Protein AF-A0A7J0AI92-F1 (afdb_monomer_lite)

Radius of gyration: 34.87 Å; chains: 1; bounding box: 83×37×98 Å

Foldseek 3Di:
DDVVVLVVLLQVLLCVQLVVLVWDDDDQWTWDDDLQKIWIWGNDDFKTWIFIAGPVLLCVQCVLVVNNVCVVDPPCCCVVPPSHDFGFTQDMDTDDRDDDSVVSNVRSNVVSVVSSVSVVVVCVVVVHNLQDAGDPVRTPDCPVCSRNLSSCVSVVNLVVSLVVLVVCVVVVHDAPADDPDDDGSSNSSVCVSCVVVVVVVVVVVVVVVLLVVLLLVLLLQLLQDDPDLPDLHGDPVSVCLQLVLVLLLVLLCCCQVVVDNPVNVVVVVVSVVSVCVSPPPVSSSVSSNVSSPDDPVVSNVSNVVSVVVSVVSVVNSVCSVPPRD

Secondary structure (DSSP, 8-state):
--HHHHHHHHHHHHHHHHGGGT-EEETTEEEEEETTEEEEEEEETTEEEEEEEEHHHHHHHHHHTT-GGGGSS-TTHHHH-TTSPPPEEEEEEE----S-HHHHHHHHHHHHHHHHHHHHHHHHH---GGG----GGGBSS-TT-HHHHHHHHHTT-HHHHHHHHHHHHHTT---S-EETTTEEHHHHHHHHHTHHHHHHHHHHHHHHHHHHHHHHHHHHHHHHS-S-TT--S--HHHHHHHHHHHHHHHHHIIIIIS--HHHHHHHHHHHHHHHHHHHGGGTTHHHHHHHHTS-HHHHHHHHHHHHHHHHHHHHHHHHHHHH--

Structure (mmCIF, N/CA/C/O backbone):
data_AF-A0A7J0AI92-F1
#
_entry.id   AF-A0A7J0AI92-F1
#
loop_
_atom_site.group_PDB
_atom_site.id
_atom_site.type_symbol
_atom_site.label_atom_id
_atom_site.label_alt_id
_atom_site.label_comp_id
_atom_site.label_asym_id
_atom_site.label_entity_id
_atom_site.label_seq_id
_atom_site.pdbx_PDB_ins_code
_atom_site.Cartn_x
_atom_site.Cartn_y
_atom_site.Cartn_z
_atom_site.occupancy
_atom_site.B_iso_or_equiv
_atom_site.auth_seq_id
_atom_site.auth_comp_id
_atom_site.auth_asym_id
_atom_site.auth_atom_id
_atom_site.pdbx_PDB_model_num
ATOM 1 N N . MET A 1 1 ? -12.075 7.462 45.147 1.00 71.50 1 MET A N 1
ATOM 2 C CA . MET A 1 1 ? -11.447 6.688 44.059 1.00 71.50 1 MET A CA 1
ATOM 3 C C . MET A 1 1 ? -10.666 7.649 43.187 1.00 71.50 1 MET A C 1
ATOM 5 O O . MET A 1 1 ? -11.238 8.631 42.728 1.00 71.50 1 MET A O 1
ATOM 9 N N . THR A 1 2 ? -9.373 7.409 43.015 1.00 84.44 2 THR A N 1
ATOM 10 C CA . THR A 1 2 ? -8.517 8.193 42.114 1.00 84.44 2 THR A CA 1
ATOM 11 C C . THR A 1 2 ? -8.829 7.860 40.652 1.00 84.44 2 THR A C 1
ATOM 13 O O . THR A 1 2 ? -9.346 6.783 40.350 1.00 84.44 2 THR A O 1
ATOM 16 N N . ASP A 1 3 ? -8.483 8.741 39.711 1.00 82.94 3 ASP A N 1
ATOM 17 C CA . ASP A 1 3 ? -8.709 8.469 38.282 1.00 82.94 3 ASP A CA 1
ATOM 18 C C . ASP A 1 3 ? -7.940 7.235 37.787 1.00 82.94 3 ASP A C 1
ATOM 20 O O . ASP A 1 3 ? -8.424 6.489 36.938 1.00 82.94 3 ASP A O 1
ATOM 24 N N . LYS A 1 4 ? -6.776 6.946 38.381 1.00 85.50 4 LYS A N 1
ATOM 25 C CA . LYS A 1 4 ? -5.995 5.737 38.086 1.00 85.50 4 LYS A CA 1
ATOM 26 C C . LYS A 1 4 ? -6.723 4.461 38.517 1.00 85.50 4 LYS A C 1
ATOM 28 O O . LYS A 1 4 ? -6.732 3.479 37.774 1.00 85.50 4 LYS A O 1
ATOM 33 N N . GLU A 1 5 ? -7.333 4.470 39.699 1.00 86.19 5 GLU A N 1
ATOM 34 C CA . GLU A 1 5 ? -8.149 3.353 40.191 1.00 86.19 5 GLU A CA 1
ATOM 35 C C . GLU A 1 5 ? -9.398 3.156 39.329 1.00 86.19 5 GLU A C 1
ATOM 37 O O . GLU A 1 5 ? -9.734 2.021 38.991 1.00 86.19 5 GLU A O 1
ATOM 42 N N . TYR A 1 6 ? -10.034 4.252 38.906 1.00 85.50 6 TYR A N 1
ATOM 43 C CA . TYR A 1 6 ? -11.196 4.198 38.025 1.00 85.50 6 TYR A CA 1
ATOM 44 C C . TYR A 1 6 ? -10.851 3.629 36.641 1.00 85.50 6 TYR A C 1
ATOM 46 O O . TYR A 1 6 ? -11.516 2.712 36.161 1.00 85.50 6 TYR A O 1
ATOM 54 N N . ASN A 1 7 ? -9.752 4.081 36.033 1.00 86.75 7 ASN A N 1
ATOM 55 C CA . ASN A 1 7 ? -9.290 3.566 34.742 1.00 86.75 7 ASN A CA 1
ATOM 56 C C . ASN A 1 7 ? -8.928 2.077 34.808 1.00 86.75 7 ASN A C 1
ATOM 58 O O . ASN A 1 7 ? -9.217 1.324 33.876 1.00 86.75 7 ASN A O 1
ATOM 62 N N . LYS A 1 8 ? -8.339 1.626 35.924 1.00 89.06 8 LYS A N 1
ATOM 63 C CA . LYS A 1 8 ? -8.082 0.201 36.162 1.00 89.06 8 LYS A CA 1
ATOM 64 C C . LYS A 1 8 ? -9.391 -0.590 36.249 1.00 89.06 8 LYS A C 1
ATOM 66 O O . LYS A 1 8 ? -9.503 -1.636 35.618 1.00 89.06 8 LYS A O 1
ATOM 71 N N . MET A 1 9 ? -10.388 -0.067 36.965 1.00 89.25 9 MET A N 1
ATOM 72 C CA . MET A 1 9 ? -11.708 -0.691 37.066 1.00 89.25 9 MET A CA 1
ATOM 73 C C . MET A 1 9 ? -12.378 -0.836 35.694 1.00 89.25 9 MET A C 1
ATOM 75 O O . MET A 1 9 ? -12.841 -1.927 35.366 1.00 89.25 9 MET A O 1
ATOM 79 N N . ILE A 1 10 ? -12.363 0.217 34.869 1.00 90.19 10 ILE A N 1
ATOM 80 C CA . ILE A 1 10 ? -12.860 0.170 33.485 1.00 90.19 10 ILE A CA 1
ATOM 81 C C . ILE A 1 10 ? -12.125 -0.904 32.683 1.00 90.19 10 ILE A C 1
ATOM 83 O O . ILE A 1 10 ? -12.763 -1.717 32.017 1.00 90.19 10 ILE A O 1
ATOM 87 N N . ALA A 1 11 ? -10.793 -0.935 32.743 1.00 91.12 11 ALA A N 1
ATOM 88 C CA . ALA A 1 11 ? -9.999 -1.900 31.988 1.00 91.12 11 ALA A CA 1
ATOM 89 C C . ALA A 1 11 ? -10.293 -3.356 32.392 1.00 91.12 11 ALA A C 1
ATOM 91 O O . ALA A 1 11 ? -10.314 -4.231 31.523 1.00 91.12 11 ALA A O 1
ATOM 92 N N . ASP A 1 12 ? -10.537 -3.615 33.678 1.00 92.06 12 ASP A N 1
ATOM 93 C CA . ASP A 1 12 ? -10.871 -4.946 34.190 1.00 92.06 12 ASP A CA 1
ATOM 94 C C . ASP A 1 12 ? -12.291 -5.374 33.790 1.00 92.06 12 ASP A C 1
ATOM 96 O O . ASP A 1 12 ? -12.482 -6.507 33.342 1.00 92.06 12 ASP A O 1
ATOM 100 N N . VAL A 1 13 ? -13.273 -4.467 33.882 1.00 93.25 13 VAL A N 1
ATOM 101 C CA . VAL A 1 13 ? -14.659 -4.733 33.457 1.00 93.25 13 VAL A CA 1
ATOM 102 C C . VAL A 1 13 ? -14.738 -4.945 31.945 1.00 93.25 13 VAL A C 1
ATOM 104 O O . VAL A 1 13 ? -15.335 -5.917 31.484 1.00 93.25 13 VAL A O 1
ATOM 107 N N . ARG A 1 14 ? -14.066 -4.103 31.151 1.00 94.44 14 ARG A N 1
ATOM 108 C CA . ARG A 1 14 ? -13.945 -4.311 29.701 1.00 94.44 14 ARG A CA 1
ATOM 109 C C . ARG A 1 14 ? -13.381 -5.689 29.396 1.00 94.44 14 ARG A C 1
ATOM 111 O O . ARG A 1 14 ? -13.907 -6.380 28.528 1.00 94.44 14 ARG A O 1
ATOM 118 N N . ARG A 1 15 ? -12.351 -6.131 30.121 1.00 93.19 15 ARG A N 1
ATOM 119 C CA . ARG A 1 15 ? -11.705 -7.425 29.876 1.00 93.19 15 ARG A CA 1
ATOM 120 C C . ARG A 1 15 ? -12.631 -8.599 30.179 1.00 93.19 15 ARG A C 1
ATOM 122 O O . ARG A 1 15 ? -12.593 -9.581 29.440 1.00 93.19 15 ARG A O 1
ATOM 129 N N . SER A 1 16 ? -13.430 -8.529 31.244 1.00 92.38 16 SER A N 1
ATOM 130 C CA . SER A 1 16 ? -14.364 -9.606 31.592 1.00 92.38 16 SER A CA 1
ATOM 131 C C . SER A 1 16 ? -15.546 -9.674 30.625 1.00 92.38 16 SER A C 1
ATOM 133 O O . SER A 1 16 ? -15.889 -10.763 30.170 1.00 92.38 16 SER A O 1
ATOM 135 N N . VAL A 1 17 ? -16.130 -8.526 30.274 1.00 95.25 17 VAL A N 1
ATOM 136 C CA . VAL A 1 17 ? -17.312 -8.441 29.405 1.00 95.25 17 VAL A CA 1
ATOM 137 C C . VAL A 1 17 ? -16.965 -8.747 27.947 1.00 95.25 17 VAL A C 1
ATOM 139 O O . VAL A 1 17 ? -17.592 -9.605 27.331 1.00 95.25 17 VAL A O 1
ATOM 142 N N . SER A 1 18 ? -15.921 -8.114 27.404 1.00 94.38 18 SER A N 1
ATOM 143 C CA . SER A 1 18 ? -15.551 -8.201 25.978 1.00 94.38 18 SER A CA 1
ATOM 144 C C . SER A 1 18 ? -15.356 -9.629 25.463 1.00 94.38 18 SER A C 1
ATOM 146 O O . SER A 1 18 ? -15.693 -9.926 24.314 1.00 94.38 18 SER A O 1
ATOM 148 N N . ARG A 1 19 ? -14.870 -10.537 26.321 1.00 93.25 19 ARG A N 1
ATOM 149 C CA . ARG A 1 19 ? -14.649 -11.952 25.989 1.00 93.25 19 ARG A CA 1
ATOM 150 C C . ARG A 1 19 ? -15.932 -12.669 25.572 1.00 93.25 19 ARG A C 1
ATOM 152 O O . ARG A 1 19 ? -15.870 -13.496 24.668 1.00 93.25 19 ARG A O 1
ATOM 159 N N . LYS A 1 20 ? -17.081 -12.326 26.167 1.00 94.81 20 LYS A N 1
ATOM 160 C CA . LYS A 1 20 ? -18.394 -12.898 25.807 1.00 94.81 20 LYS A CA 1
ATOM 161 C C . LYS A 1 20 ? -18.785 -12.585 24.358 1.00 94.81 20 LYS A C 1
ATOM 163 O O . LYS A 1 20 ? -19.491 -13.360 23.726 1.00 94.81 20 LYS A O 1
ATOM 168 N N . TYR A 1 21 ? -18.289 -11.466 23.833 1.00 95.69 21 TYR A N 1
ATOM 169 C CA . TYR A 1 21 ? -18.583 -10.955 22.493 1.00 95.69 21 TYR A CA 1
ATOM 170 C C . TYR A 1 21 ? -17.456 -11.238 21.485 1.00 95.69 21 TYR A C 1
ATOM 172 O O . TYR A 1 21 ? -17.492 -10.738 20.360 1.00 95.69 21 TYR A O 1
ATOM 180 N N . GLY A 1 22 ? -16.441 -12.018 21.878 1.00 94.56 22 GLY A N 1
ATOM 181 C CA . GLY A 1 22 ? -15.311 -12.389 21.019 1.00 94.56 22 GLY A CA 1
ATOM 182 C C . GLY A 1 22 ? -14.260 -11.291 20.819 1.00 94.56 22 GLY A C 1
ATOM 183 O O . GLY A 1 22 ? -13.370 -11.443 19.983 1.00 94.56 22 GLY A O 1
ATOM 184 N N . PHE A 1 23 ? -14.324 -10.194 21.576 1.00 96.81 23 PHE A N 1
ATOM 185 C CA . PHE A 1 23 ? -13.340 -9.117 21.492 1.00 96.81 23 PHE A CA 1
ATOM 186 C C . PHE A 1 23 ? -12.090 -9.426 22.323 1.00 96.81 23 PHE A C 1
ATOM 188 O O . PHE A 1 23 ? -12.157 -9.914 23.453 1.00 96.81 23 PHE A O 1
ATOM 195 N N . ARG A 1 24 ? -10.927 -9.072 21.776 1.00 95.88 24 ARG A N 1
ATOM 196 C CA . ARG A 1 24 ? -9.643 -9.024 22.484 1.00 95.88 24 ARG A CA 1
ATOM 197 C C . ARG A 1 24 ? -9.397 -7.601 22.973 1.00 95.88 24 ARG A C 1
ATOM 199 O O . ARG A 1 24 ? -9.859 -6.649 22.357 1.00 95.88 24 ARG A O 1
ATOM 206 N N . GLN A 1 25 ? -8.671 -7.443 24.075 1.00 95.38 25 GLN A N 1
ATOM 207 C CA . GLN A 1 25 ? -8.349 -6.129 24.639 1.00 95.38 25 GLN A CA 1
ATOM 208 C C . GLN A 1 25 ? -6.861 -5.831 24.497 1.00 95.38 25 GLN A C 1
ATOM 210 O O . GLN A 1 25 ? -6.035 -6.686 24.810 1.00 95.38 25 GLN A O 1
ATOM 215 N N . SER A 1 26 ? -6.530 -4.602 24.108 1.00 93.44 26 SER A N 1
ATOM 216 C CA . SER A 1 26 ? -5.171 -4.066 24.177 1.00 93.44 26 SER A CA 1
ATOM 217 C C . SER A 1 26 ? -5.234 -2.578 24.498 1.00 93.44 26 SER A C 1
ATOM 219 O O . SER A 1 26 ? -5.940 -1.836 23.824 1.00 93.44 26 SER A O 1
ATOM 221 N N . SER A 1 27 ? -4.513 -2.131 25.530 1.00 90.44 27 SER A N 1
ATOM 222 C CA . SER A 1 27 ? -4.503 -0.722 25.951 1.00 90.44 27 SER A CA 1
ATOM 223 C C . SER A 1 27 ? -5.929 -0.133 26.073 1.00 90.44 27 SER A C 1
ATOM 225 O O . SER A 1 27 ? -6.792 -0.713 26.738 1.00 90.44 27 SER A O 1
ATOM 227 N N . TYR A 1 28 ? -6.196 0.996 25.415 1.00 91.19 28 TYR A N 1
ATOM 228 C CA . TYR A 1 28 ? -7.488 1.675 25.368 1.00 91.19 28 TYR A CA 1
ATOM 229 C C . TYR A 1 28 ? -8.460 1.110 24.315 1.00 91.19 28 TYR A C 1
ATOM 231 O O . TYR A 1 28 ? -9.577 1.608 24.219 1.00 91.19 28 TYR A O 1
ATOM 239 N N . VAL A 1 29 ? -8.127 0.022 23.606 1.00 95.25 29 VAL A N 1
ATOM 240 C CA . VAL A 1 29 ? -8.992 -0.564 22.563 1.00 95.25 29 VAL A CA 1
ATOM 241 C C . VAL A 1 29 ? -9.477 -1.983 22.868 1.00 95.25 29 VAL A C 1
ATOM 243 O O . VAL A 1 29 ? -8.819 -2.766 23.561 1.00 95.25 29 VAL A O 1
ATOM 246 N N . ASN A 1 30 ? -10.640 -2.335 22.324 1.00 97.56 30 ASN A N 1
ATOM 247 C CA . ASN A 1 30 ? -11.099 -3.715 22.189 1.00 97.56 30 ASN A CA 1
ATOM 248 C C . ASN A 1 30 ? -11.334 -4.013 20.711 1.00 97.56 30 ASN A C 1
ATOM 250 O O . ASN A 1 30 ? -12.062 -3.282 20.056 1.00 97.56 30 ASN A O 1
ATOM 254 N N . PHE A 1 31 ? -10.763 -5.087 20.181 1.00 97.44 31 PHE A N 1
ATOM 255 C CA . PHE A 1 31 ? -10.819 -5.381 18.751 1.00 97.44 31 PHE A CA 1
ATOM 256 C C . PHE A 1 31 ? -11.190 -6.835 18.474 1.00 97.44 31 PHE A C 1
ATOM 258 O O . PHE A 1 31 ? -10.946 -7.724 19.296 1.00 97.44 31 PHE A O 1
ATOM 265 N N . LYS A 1 32 ? -11.760 -7.081 17.298 1.00 97.06 32 LYS A N 1
ATOM 266 C CA . LYS A 1 32 ? -11.967 -8.423 16.748 1.00 97.06 32 LYS A CA 1
ATOM 267 C C . LYS A 1 32 ? -11.845 -8.404 15.230 1.00 97.06 32 LYS A C 1
ATOM 269 O O . LYS A 1 32 ? -11.981 -7.357 14.603 1.00 97.06 32 LYS A O 1
ATOM 274 N N . VAL A 1 33 ? -11.594 -9.576 14.659 1.00 96.69 33 VAL A N 1
ATOM 275 C CA . VAL A 1 33 ? -11.562 -9.780 13.210 1.00 96.69 33 VAL A CA 1
ATOM 276 C C . VAL A 1 33 ? -12.715 -10.697 12.839 1.00 96.69 33 VAL A C 1
ATOM 278 O O . VAL A 1 33 ? -12.874 -11.749 13.454 1.00 96.69 33 VAL A O 1
ATOM 281 N N . GLU A 1 34 ? -13.514 -10.292 11.858 1.00 96.06 34 GLU A N 1
ATOM 282 C CA . GLU A 1 34 ? -14.673 -11.052 11.390 1.00 96.06 34 GLU A CA 1
ATOM 283 C C . GLU A 1 34 ? -14.903 -10.764 9.903 1.00 96.06 34 GLU A C 1
ATOM 285 O O . GLU A 1 34 ? -14.854 -9.611 9.479 1.00 96.06 34 GLU A O 1
ATOM 290 N N . SER A 1 35 ? -15.080 -11.816 9.098 1.00 91.62 35 SER A N 1
ATOM 291 C CA . SER A 1 35 ? -15.297 -11.731 7.641 1.00 91.62 35 SER A CA 1
ATOM 292 C C . SER A 1 35 ? -14.289 -10.849 6.884 1.00 91.62 35 SER A C 1
ATOM 294 O O . SER A 1 35 ? -14.650 -10.111 5.975 1.00 91.62 35 SER A O 1
ATOM 296 N N . GLY A 1 36 ? -13.010 -10.892 7.273 1.00 90.94 36 GLY A N 1
ATOM 297 C CA . GLY A 1 36 ? -11.945 -10.106 6.630 1.00 90.94 36 GLY A CA 1
ATOM 298 C C . GLY A 1 36 ? -11.874 -8.634 7.057 1.00 90.94 36 GLY A C 1
ATOM 299 O O . GLY A 1 36 ? -10.981 -7.915 6.606 1.00 90.94 36 GLY A O 1
ATOM 300 N N . TYR A 1 37 ? -12.746 -8.191 7.963 1.00 97.56 37 TYR A N 1
ATOM 301 C CA . TYR A 1 37 ? -12.712 -6.854 8.549 1.00 97.56 37 TYR A CA 1
ATOM 302 C C . TYR A 1 37 ? -12.064 -6.851 9.928 1.00 97.56 37 TYR A C 1
ATOM 304 O O . TYR A 1 37 ? -12.227 -7.779 10.721 1.00 97.56 37 TYR A O 1
ATOM 312 N N . PHE A 1 38 ? -11.375 -5.758 10.230 1.00 97.81 38 PHE A N 1
ATOM 313 C CA . PHE A 1 38 ? -10.914 -5.402 11.559 1.00 97.81 38 PHE A CA 1
ATOM 314 C C . PHE A 1 38 ? -11.916 -4.434 12.193 1.00 97.81 38 PHE A C 1
ATOM 316 O O . PHE A 1 38 ? -12.080 -3.307 11.722 1.00 97.81 38 PHE A O 1
ATOM 323 N N . PHE A 1 39 ? -12.575 -4.876 13.263 1.00 98.06 39 PHE A N 1
ATOM 324 C CA . PHE A 1 39 ? -13.475 -4.056 14.070 1.00 98.06 39 PHE A CA 1
ATOM 325 C C . PHE A 1 39 ? -12.771 -3.623 15.348 1.00 98.06 39 PHE A C 1
ATOM 327 O O . PHE A 1 39 ? -12.185 -4.458 16.044 1.00 98.06 39 PHE A O 1
ATOM 334 N N . CYS A 1 40 ? -12.862 -2.341 15.687 1.00 97.38 40 CYS A N 1
ATOM 335 C CA . CYS A 1 40 ? -12.169 -1.775 16.837 1.00 97.38 40 CYS A CA 1
ATOM 336 C C . CYS A 1 40 ? -13.073 -0.819 17.619 1.00 97.38 40 CYS A C 1
ATOM 338 O O . CYS A 1 40 ? -13.621 0.123 17.059 1.00 97.38 40 CYS A O 1
ATOM 340 N N . LEU A 1 41 ? -13.216 -1.066 18.918 1.00 96.69 41 LEU A N 1
ATOM 341 C CA . LEU A 1 41 ? -13.824 -0.166 19.889 1.00 96.69 41 LEU A CA 1
ATOM 342 C C . LEU A 1 41 ? -12.727 0.646 20.572 1.00 96.69 41 LEU A C 1
ATOM 344 O O . LEU A 1 41 ? -11.923 0.094 21.330 1.00 96.69 41 LEU A O 1
ATOM 348 N N . TYR A 1 42 ? -12.725 1.949 20.329 1.00 94.81 42 TYR A N 1
ATOM 349 C CA . TYR A 1 42 ? -11.845 2.916 20.971 1.00 94.81 42 TYR A CA 1
ATOM 350 C C . TYR A 1 42 ? -12.528 3.473 22.207 1.00 94.81 42 TYR A C 1
ATOM 352 O O . TYR A 1 42 ? -13.508 4.193 22.078 1.00 94.81 42 TYR A O 1
ATOM 360 N N . PHE A 1 43 ? -12.018 3.154 23.396 1.00 92.69 43 PHE A N 1
ATOM 361 C CA . PHE A 1 43 ? -12.503 3.749 24.640 1.00 92.69 43 PHE A CA 1
ATOM 362 C C . PHE A 1 43 ? -11.695 5.011 24.932 1.00 92.69 43 PHE A C 1
ATOM 364 O O . PHE A 1 43 ? -10.606 4.941 25.508 1.00 92.69 43 PHE A O 1
ATOM 371 N N . LEU A 1 44 ? -12.227 6.149 24.499 1.00 85.94 44 LEU A N 1
ATOM 372 C CA . LEU A 1 44 ? -11.677 7.476 24.740 1.00 85.94 44 LEU A CA 1
ATOM 373 C C . LEU A 1 44 ? -12.361 8.100 25.965 1.00 85.94 44 LEU A C 1
ATOM 375 O O . LEU A 1 44 ? -13.321 7.562 26.519 1.00 85.94 44 LEU A O 1
ATOM 379 N N . THR A 1 45 ? -11.847 9.232 26.438 1.00 80.06 45 THR A N 1
ATOM 380 C CA . THR A 1 45 ? -12.424 9.920 27.599 1.00 80.06 45 THR A CA 1
ATOM 381 C C . THR A 1 45 ? -13.837 10.408 27.274 1.00 80.06 45 THR A C 1
ATOM 383 O O . THR A 1 45 ? -13.998 11.383 26.548 1.00 80.06 45 THR A O 1
ATOM 386 N N . GLY A 1 46 ? -14.850 9.736 27.826 1.00 79.69 46 GLY A N 1
ATOM 387 C CA . GLY A 1 46 ? -16.266 10.102 27.688 1.00 79.69 46 GLY A CA 1
ATOM 388 C C . GLY A 1 46 ? -16.969 9.572 26.434 1.00 79.69 46 GLY A C 1
ATOM 389 O O . GLY A 1 46 ? -18.189 9.672 26.356 1.00 79.69 46 GLY A O 1
ATOM 390 N N . ASP A 1 47 ? -16.243 8.958 25.497 1.00 89.44 47 ASP A N 1
ATOM 391 C CA . ASP A 1 47 ? -16.792 8.483 24.222 1.00 89.44 47 ASP A CA 1
ATOM 392 C C . ASP A 1 47 ? -16.162 7.147 23.813 1.00 89.44 47 ASP A C 1
ATOM 394 O O . ASP A 1 47 ? -14.957 6.923 23.973 1.00 89.44 47 ASP A O 1
ATOM 398 N N . VAL A 1 48 ? -16.986 6.250 23.281 1.00 93.44 48 VAL A N 1
ATOM 399 C CA . VAL A 1 48 ? -16.580 4.948 22.764 1.00 93.44 48 VAL A CA 1
ATOM 400 C C . VAL A 1 48 ? -16.986 4.835 21.307 1.00 93.44 48 VAL A C 1
ATOM 402 O O . VAL A 1 48 ? -18.170 4.824 20.986 1.00 93.44 48 VAL A O 1
ATOM 405 N N . ARG A 1 49 ? -16.009 4.675 20.416 1.00 95.69 49 ARG A N 1
ATOM 406 C CA . ARG A 1 49 ? -16.259 4.594 18.969 1.00 95.69 49 ARG A CA 1
ATOM 407 C C . ARG A 1 49 ? -15.985 3.208 18.443 1.00 95.69 49 ARG A C 1
ATOM 409 O O . ARG A 1 49 ? -14.896 2.679 18.645 1.00 95.69 49 ARG A O 1
ATOM 416 N N . LEU A 1 50 ? -16.956 2.644 17.736 1.00 97.31 50 LEU A N 1
ATOM 417 C CA . LEU A 1 50 ? -16.763 1.443 16.936 1.00 97.31 50 LEU A CA 1
ATOM 418 C C . LEU A 1 50 ? -16.359 1.851 15.525 1.00 97.31 50 LEU A C 1
ATOM 420 O O . LEU A 1 50 ? -17.136 2.508 14.830 1.00 97.31 50 LEU A O 1
ATOM 424 N N . THR A 1 51 ? -15.195 1.397 15.082 1.00 97.56 51 THR A N 1
ATOM 425 C CA . THR A 1 51 ? -14.735 1.577 13.708 1.00 97.56 51 THR A CA 1
ATOM 426 C C . THR A 1 51 ? -14.521 0.246 13.002 1.00 97.56 51 THR A C 1
ATOM 428 O O . THR A 1 51 ? -14.362 -0.806 13.634 1.00 97.56 51 THR A O 1
ATOM 431 N N . VAL A 1 52 ? -14.526 0.303 11.672 1.00 97.88 52 VAL A N 1
ATOM 432 C CA . VAL A 1 52 ? -14.263 -0.827 10.786 1.00 97.88 52 VAL A CA 1
ATOM 433 C C . VAL A 1 52 ? -13.301 -0.436 9.672 1.00 97.88 52 VAL A C 1
ATOM 435 O O . VAL A 1 52 ? -13.359 0.668 9.129 1.00 97.88 52 VAL A O 1
ATOM 438 N N . LYS A 1 53 ? -12.428 -1.369 9.303 1.00 97.38 53 LYS A N 1
ATOM 439 C CA . LYS A 1 53 ? -11.647 -1.318 8.064 1.00 97.38 53 LYS A CA 1
ATOM 440 C C . LYS A 1 53 ? -11.325 -2.733 7.578 1.00 97.38 53 LYS A C 1
ATOM 442 O O . LYS A 1 53 ? -11.208 -3.636 8.409 1.00 97.38 53 LYS A O 1
ATOM 447 N N . PRO A 1 54 ? -11.174 -2.967 6.266 1.00 97.25 54 PRO A N 1
ATOM 448 C CA . PRO A 1 54 ? -10.691 -4.247 5.760 1.00 97.25 54 PRO A CA 1
ATOM 449 C C . PRO A 1 54 ? -9.272 -4.547 6.248 1.00 97.25 54 PRO A C 1
ATOM 451 O O . PRO A 1 54 ? -8.430 -3.652 6.321 1.00 97.25 54 PRO A O 1
ATOM 454 N N . MET A 1 55 ? -8.976 -5.817 6.524 1.00 95.06 55 MET A N 1
ATOM 455 C CA . MET A 1 55 ? -7.638 -6.245 6.950 1.00 95.06 55 MET A CA 1
ATOM 456 C C . MET A 1 55 ? -6.559 -5.912 5.911 1.00 95.06 55 MET A C 1
ATOM 458 O O . MET A 1 55 ? -5.469 -5.477 6.279 1.00 95.06 55 MET A O 1
ATOM 462 N N . TYR A 1 56 ? -6.871 -6.036 4.617 1.00 93.94 56 TYR A N 1
ATOM 463 C CA . TYR A 1 56 ? -5.903 -5.747 3.555 1.00 93.94 56 TYR A CA 1
ATOM 464 C C . TYR A 1 56 ? -5.447 -4.280 3.547 1.00 93.94 56 TYR A C 1
ATOM 466 O O . TYR A 1 56 ? -4.380 -3.991 3.016 1.00 93.94 56 TYR A O 1
ATOM 474 N N . ALA A 1 57 ? -6.233 -3.348 4.100 1.00 96.06 57 ALA A N 1
ATOM 475 C CA . ALA A 1 57 ? -5.969 -1.920 3.959 1.00 96.06 57 ALA A CA 1
ATOM 476 C C . ALA A 1 57 ? -4.665 -1.516 4.661 1.00 96.06 57 ALA A C 1
ATOM 478 O O . ALA A 1 57 ? -3.810 -0.886 4.041 1.00 96.06 57 ALA A O 1
ATOM 479 N N . ASP A 1 58 ? -4.463 -1.940 5.915 1.00 95.31 58 ASP A N 1
ATOM 480 C CA . ASP A 1 58 ? -3.181 -1.713 6.596 1.00 95.31 58 ASP A CA 1
ATOM 481 C C . ASP A 1 58 ? -2.048 -2.517 5.943 1.00 95.31 58 ASP A C 1
ATOM 483 O O . ASP A 1 58 ? -0.931 -2.023 5.848 1.00 95.31 58 ASP A O 1
ATOM 487 N N . ASP A 1 59 ? -2.318 -3.731 5.447 1.00 94.12 59 ASP A N 1
ATOM 488 C CA . ASP A 1 59 ? -1.283 -4.560 4.810 1.00 94.12 59 ASP A CA 1
ATOM 489 C C . ASP A 1 59 ? -0.739 -3.922 3.535 1.00 94.12 59 ASP A C 1
ATOM 491 O O . ASP A 1 59 ? 0.465 -3.980 3.261 1.00 94.12 59 ASP A O 1
ATOM 495 N N . LEU A 1 60 ? -1.640 -3.338 2.747 1.00 94.31 60 LEU A N 1
ATOM 496 C CA . LEU A 1 60 ? -1.329 -2.597 1.540 1.00 94.31 60 LEU A CA 1
ATOM 497 C C . LEU A 1 60 ? -0.591 -1.305 1.890 1.00 94.31 60 LEU A C 1
ATOM 499 O O . LEU A 1 60 ? 0.440 -1.009 1.292 1.00 94.31 60 LEU A O 1
ATOM 503 N N . TRP A 1 61 ? -1.068 -0.580 2.898 1.00 94.00 61 TRP A N 1
ATOM 504 C CA . TRP A 1 61 ? -0.429 0.644 3.360 1.00 94.00 61 TRP A CA 1
ATOM 505 C C . TRP A 1 61 ? 1.001 0.416 3.855 1.00 94.00 61 TRP A C 1
ATOM 507 O O . TRP A 1 61 ? 1.926 1.102 3.421 1.00 94.00 61 TRP A O 1
ATOM 517 N N . TRP A 1 62 ? 1.211 -0.596 4.694 1.00 92.06 62 TRP A N 1
ATOM 518 C CA . TRP A 1 62 ? 2.534 -0.963 5.192 1.00 92.06 62 TRP A CA 1
ATOM 519 C C . TRP A 1 62 ? 3.470 -1.425 4.075 1.00 92.06 62 TRP A C 1
ATOM 521 O O . TRP A 1 62 ? 4.653 -1.101 4.115 1.00 92.06 62 TRP A O 1
ATOM 531 N N . ASN A 1 63 ? 2.957 -2.099 3.040 1.00 90.44 63 ASN A N 1
ATOM 532 C CA . ASN A 1 63 ? 3.747 -2.402 1.843 1.00 90.44 63 ASN A CA 1
ATOM 533 C C . ASN A 1 63 ? 4.187 -1.135 1.097 1.00 90.44 63 ASN A C 1
ATOM 535 O O . ASN A 1 63 ? 5.326 -1.052 0.650 1.00 90.44 63 ASN A O 1
ATOM 539 N N . MET A 1 64 ? 3.303 -0.143 0.954 1.00 89.25 64 MET A N 1
ATOM 540 C CA . MET A 1 64 ? 3.643 1.119 0.284 1.00 89.25 64 MET A CA 1
ATOM 541 C C . MET A 1 64 ? 4.692 1.924 1.049 1.00 89.25 64 MET A C 1
ATOM 543 O O . MET A 1 64 ? 5.453 2.671 0.435 1.00 89.25 64 MET A O 1
ATOM 547 N N . TRP A 1 65 ? 4.710 1.777 2.372 1.00 83.69 65 TRP A N 1
ATOM 548 C CA . TRP A 1 65 ? 5.625 2.459 3.282 1.00 83.69 65 TRP A CA 1
ATOM 549 C C . TRP A 1 65 ? 6.944 1.737 3.527 1.00 83.69 65 TRP A C 1
ATOM 551 O O . TRP A 1 65 ? 7.766 2.259 4.274 1.00 83.69 65 TRP A O 1
ATOM 561 N N . ASP A 1 66 ? 7.151 0.571 2.912 1.00 82.12 66 ASP A N 1
ATOM 562 C CA . ASP A 1 66 ? 8.308 -0.288 3.190 1.00 82.12 66 ASP A CA 1
ATOM 563 C C . ASP A 1 66 ? 8.411 -0.663 4.684 1.00 82.12 66 ASP A C 1
ATOM 565 O O . ASP A 1 66 ? 9.481 -0.750 5.276 1.00 82.12 66 ASP A O 1
ATOM 569 N N . ALA A 1 67 ? 7.249 -0.848 5.318 1.00 85.06 67 ALA A N 1
ATOM 570 C CA . ALA A 1 67 ? 7.087 -1.184 6.730 1.00 85.06 67 ALA A CA 1
ATOM 571 C C . ALA A 1 67 ? 6.374 -2.536 6.892 1.00 85.06 67 ALA A C 1
ATOM 573 O O . ALA A 1 67 ? 5.542 -2.718 7.784 1.00 85.06 67 ALA A O 1
ATOM 574 N N . SER A 1 68 ? 6.658 -3.487 5.995 1.00 85.62 68 SER A N 1
ATOM 575 C CA . SER A 1 68 ? 5.982 -4.789 5.942 1.00 85.62 68 SER A CA 1
ATOM 576 C C . SER A 1 68 ? 6.146 -5.619 7.214 1.00 85.62 68 SER A C 1
ATOM 578 O O . SER A 1 68 ? 5.293 -6.461 7.487 1.00 85.62 68 SER A O 1
ATOM 580 N N . ASP A 1 69 ? 7.180 -5.355 8.015 1.00 87.06 69 ASP A N 1
ATOM 581 C CA . ASP A 1 69 ? 7.410 -6.028 9.297 1.00 87.06 69 ASP A CA 1
ATOM 582 C C . ASP A 1 69 ? 6.247 -5.828 10.280 1.00 87.06 69 ASP A C 1
ATOM 584 O O . ASP A 1 69 ? 5.935 -6.736 11.050 1.00 87.06 69 ASP A O 1
ATOM 588 N N . ASN A 1 70 ? 5.503 -4.718 10.165 1.00 89.19 70 ASN A N 1
ATOM 589 C CA . ASN A 1 70 ? 4.295 -4.453 10.957 1.00 89.19 70 ASN A CA 1
ATOM 590 C C . ASN A 1 70 ? 3.208 -5.530 10.793 1.00 89.19 70 ASN A C 1
ATOM 592 O O . ASN A 1 70 ? 2.321 -5.651 11.635 1.00 89.19 70 ASN A O 1
ATOM 596 N N . LYS A 1 71 ? 3.258 -6.334 9.725 1.00 88.75 71 LYS A N 1
ATOM 597 C CA . LYS A 1 71 ? 2.331 -7.457 9.515 1.00 88.75 71 LYS A CA 1
ATOM 598 C C . LYS A 1 71 ? 2.543 -8.593 10.508 1.00 88.75 71 LYS A C 1
ATOM 600 O O . LYS A 1 71 ? 1.601 -9.334 10.779 1.00 88.75 71 LYS A O 1
ATOM 605 N N . ASN A 1 72 ? 3.763 -8.718 11.026 1.00 89.88 72 ASN A N 1
ATOM 606 C CA . ASN A 1 72 ? 4.151 -9.748 11.986 1.00 89.88 72 ASN A CA 1
ATOM 607 C C . ASN A 1 72 ? 3.874 -9.321 13.436 1.00 89.88 72 ASN A C 1
ATOM 609 O O . ASN A 1 72 ? 3.919 -10.147 14.346 1.00 89.88 72 ASN A O 1
ATOM 613 N N . GLU A 1 73 ? 3.571 -8.041 13.650 1.00 93.00 73 GLU A N 1
ATOM 614 C CA . GLU A 1 73 ? 3.245 -7.483 14.956 1.00 93.00 73 GLU A CA 1
ATOM 615 C C . GLU A 1 73 ? 1.852 -7.925 15.446 1.00 93.00 73 GLU A C 1
ATOM 617 O O . GLU A 1 73 ? 1.002 -8.368 14.660 1.00 93.00 73 GLU A O 1
ATOM 622 N N . PRO A 1 74 ? 1.558 -7.802 16.756 1.00 93.19 74 PRO A N 1
ATOM 623 C CA . PRO A 1 74 ? 0.250 -8.146 17.296 1.00 93.19 74 PRO A CA 1
ATOM 624 C C . PRO A 1 74 ? -0.882 -7.423 16.560 1.00 93.19 74 PRO A C 1
ATOM 626 O O . PRO A 1 74 ? -0.812 -6.220 16.327 1.00 93.19 74 PRO A O 1
ATOM 629 N N . LEU A 1 75 ? -1.992 -8.124 16.298 1.00 94.06 75 LEU A N 1
ATOM 630 C CA . LEU A 1 75 ? -3.160 -7.576 15.584 1.00 94.06 75 LEU A CA 1
ATOM 631 C C . LEU A 1 75 ? -3.689 -6.249 16.152 1.00 94.06 75 LEU A C 1
ATOM 633 O O . LEU A 1 75 ? -4.275 -5.459 15.415 1.00 94.06 75 LEU A O 1
ATOM 637 N N . SER A 1 76 ? -3.473 -5.982 17.443 1.00 93.81 76 SER A N 1
ATOM 638 C CA . SER A 1 76 ? -3.824 -4.701 18.059 1.00 93.81 76 SER A CA 1
ATOM 639 C C . SER A 1 76 ? -3.119 -3.504 17.424 1.00 93.81 76 SER A C 1
ATOM 641 O O . SER A 1 76 ? -3.652 -2.403 17.507 1.00 93.81 76 SER A O 1
ATOM 643 N N . LEU A 1 77 ? -1.964 -3.699 16.773 1.00 94.25 77 LEU A N 1
ATOM 644 C CA . LEU A 1 77 ? -1.226 -2.639 16.086 1.00 94.25 77 LEU A CA 1
ATOM 645 C C . LEU A 1 77 ? -2.073 -1.971 14.997 1.00 94.25 77 LEU A C 1
ATOM 647 O O . LEU A 1 77 ? -1.933 -0.778 14.767 1.00 94.25 77 LEU A O 1
ATOM 651 N N . ARG A 1 78 ? -3.022 -2.693 14.393 1.00 94.00 78 ARG A N 1
ATOM 652 C CA . ARG A 1 78 ? -3.985 -2.117 13.441 1.00 94.00 78 ARG A CA 1
ATOM 653 C C . ARG A 1 78 ? -4.948 -1.127 14.097 1.00 94.00 78 ARG A C 1
ATOM 655 O O . ARG A 1 78 ? -5.541 -0.319 13.399 1.00 94.00 78 ARG A O 1
ATOM 662 N N . GLY A 1 79 ? -5.135 -1.190 15.413 1.00 91.19 79 GLY A N 1
ATOM 663 C CA . GLY A 1 79 ? -5.944 -0.231 16.162 1.00 91.19 79 GLY A CA 1
ATOM 664 C C . GLY A 1 79 ? -5.119 0.861 16.842 1.00 91.19 79 GLY A C 1
ATOM 665 O O . GLY A 1 79 ? -5.577 1.994 16.934 1.00 91.19 79 GLY A O 1
ATOM 666 N N . THR A 1 80 ? -3.927 0.525 17.342 1.00 91.62 80 THR A N 1
ATOM 667 C CA . THR A 1 80 ? -3.127 1.405 18.216 1.00 91.62 80 THR A CA 1
ATOM 668 C C . THR A 1 80 ? -1.847 1.936 17.576 1.00 91.62 80 THR A C 1
ATOM 670 O O . THR A 1 80 ? -1.140 2.725 18.198 1.00 91.62 80 THR A O 1
ATOM 673 N N . GLY A 1 81 ? -1.483 1.445 16.394 1.00 87.62 81 GLY A N 1
ATOM 674 C CA . GLY A 1 81 ? -0.225 1.768 15.735 1.00 87.62 81 GLY A CA 1
ATOM 675 C C . GLY A 1 81 ? -0.244 3.164 15.130 1.00 87.62 81 GLY A C 1
ATOM 676 O O . GLY A 1 81 ? -1.212 3.545 14.477 1.00 87.62 81 GLY A O 1
ATOM 677 N N . ALA A 1 82 ? 0.862 3.894 15.282 1.00 80.12 82 ALA A N 1
ATOM 678 C CA . ALA A 1 82 ? 1.017 5.228 14.704 1.00 80.12 82 ALA A CA 1
ATOM 679 C C . ALA A 1 82 ? 0.877 5.230 13.172 1.00 80.12 82 ALA A C 1
ATOM 681 O O . ALA A 1 82 ? 0.389 6.200 12.615 1.00 80.12 82 ALA A O 1
ATOM 682 N N . TYR A 1 83 ? 1.255 4.135 12.504 1.00 81.94 83 TYR A N 1
ATOM 683 C CA . TYR A 1 83 ? 1.150 3.967 11.049 1.00 81.94 83 TYR A CA 1
ATOM 684 C C . TYR A 1 83 ? -0.031 3.083 10.627 1.00 81.94 83 TYR A C 1
ATOM 686 O O . TYR A 1 83 ? -0.006 2.502 9.544 1.00 81.94 83 TYR A O 1
ATOM 694 N N . SER A 1 84 ? -1.032 2.909 11.491 1.00 89.81 84 SER A N 1
ATOM 695 C CA . SER A 1 84 ? -2.265 2.205 11.131 1.00 89.81 84 SER A CA 1
ATOM 696 C C . SER A 1 84 ? -3.282 3.179 10.539 1.00 89.81 84 SER A C 1
ATOM 698 O O . SER A 1 84 ? -3.331 4.347 10.921 1.00 89.81 84 SER A O 1
ATOM 700 N N . LEU A 1 85 ? -4.079 2.711 9.581 1.00 93.31 85 LEU A N 1
ATOM 701 C CA . LEU A 1 85 ? -5.098 3.536 8.938 1.00 93.31 85 LEU A CA 1
ATOM 702 C C . LEU A 1 85 ? -6.297 3.767 9.859 1.00 93.31 85 LEU A C 1
ATOM 704 O O . LEU A 1 85 ? -6.726 2.859 10.571 1.00 93.31 85 LEU A O 1
ATOM 708 N N . SER A 1 86 ? -6.906 4.945 9.796 1.00 92.50 86 SER A N 1
ATOM 709 C CA . SER A 1 86 ? -8.191 5.183 10.456 1.00 92.50 86 SER A CA 1
ATOM 710 C C . SER A 1 86 ? -9.292 4.317 9.834 1.00 92.50 86 SER A C 1
ATOM 712 O O . SER A 1 86 ? -9.285 4.050 8.633 1.00 92.50 86 SER A O 1
ATOM 714 N N . GLY A 1 87 ? -10.240 3.869 10.658 1.00 95.06 87 GLY A N 1
ATOM 715 C CA . GLY A 1 87 ? -11.423 3.133 10.206 1.00 95.06 87 GLY A CA 1
ATOM 716 C C . GLY A 1 87 ? -12.631 4.040 9.962 1.00 95.06 87 GLY A C 1
ATOM 717 O O . GLY A 1 87 ? -12.686 5.172 10.450 1.00 95.06 87 GLY A O 1
ATOM 718 N N . GLN A 1 88 ? -13.632 3.508 9.262 1.00 96.62 88 GLN A N 1
ATOM 719 C CA . GLN A 1 88 ? -14.959 4.115 9.182 1.00 96.62 88 GLN A CA 1
ATOM 720 C C . GLN A 1 88 ? -15.709 3.877 10.496 1.00 96.62 88 GLN A C 1
ATOM 722 O O . GLN A 1 88 ? -15.791 2.743 10.966 1.00 96.62 88 GLN A O 1
ATOM 727 N N . VAL A 1 89 ? -16.291 4.922 11.076 1.00 97.12 89 VAL A N 1
ATOM 728 C CA . VAL A 1 89 ? -17.139 4.854 12.268 1.00 97.12 89 VAL A CA 1
ATOM 729 C C . VAL A 1 89 ? -18.477 4.205 11.915 1.00 97.12 89 VAL A C 1
ATOM 731 O O . VAL A 1 89 ? -19.178 4.622 10.991 1.00 97.12 89 VAL A O 1
ATOM 734 N N . LEU A 1 90 ? -18.845 3.175 12.674 1.00 96.88 90 LEU A N 1
ATOM 735 C CA . LEU A 1 90 ? -20.151 2.518 12.588 1.00 96.88 90 LEU A CA 1
ATOM 736 C C . LEU A 1 90 ? -21.136 3.065 13.619 1.00 96.88 90 LEU A C 1
ATOM 738 O O . LEU A 1 90 ? -22.329 3.170 13.342 1.00 96.88 90 LEU A O 1
ATOM 742 N N . SER A 1 91 ? -20.637 3.389 14.809 1.00 95.38 91 SER A N 1
ATOM 743 C CA . SER A 1 91 ? -21.441 3.845 15.941 1.00 95.38 91 SER A CA 1
ATOM 744 C C . SER A 1 91 ? -20.551 4.482 17.003 1.00 95.38 91 SER A C 1
ATOM 746 O O . SER A 1 91 ? -19.430 4.009 17.217 1.00 95.38 91 SER A O 1
ATOM 748 N N . SER A 1 92 ? -21.091 5.463 17.720 1.00 94.56 92 SER A N 1
ATOM 749 C CA . SER A 1 92 ? -20.471 6.065 18.903 1.00 94.56 92 SER A CA 1
ATOM 750 C C . SER A 1 92 ? -21.385 5.891 20.112 1.00 94.56 92 SER A C 1
ATOM 752 O O . SER A 1 92 ? -22.608 5.866 19.966 1.00 94.56 92 SER A O 1
ATOM 754 N N . TYR A 1 93 ? -20.791 5.761 21.291 1.00 93.38 93 TYR A N 1
ATOM 755 C CA . TYR A 1 93 ? -21.487 5.531 22.549 1.00 93.38 93 TYR A CA 1
ATOM 756 C C . TYR A 1 93 ? -20.901 6.433 23.626 1.00 93.38 93 TYR A C 1
ATOM 758 O O . TYR A 1 93 ? -19.688 6.475 23.812 1.00 93.38 93 TYR A O 1
ATOM 766 N N . GLU A 1 94 ? -21.754 7.097 24.391 1.00 88.31 94 GLU A N 1
ATOM 767 C CA . GLU A 1 94 ? -21.303 7.886 25.533 1.00 88.31 94 GLU A CA 1
ATOM 768 C C . GLU A 1 94 ? -21.030 6.980 26.736 1.00 88.31 94 GLU A C 1
ATOM 770 O O . GLU A 1 94 ? -21.775 6.035 27.009 1.00 88.31 94 GLU A O 1
ATOM 775 N N . ILE A 1 95 ? -19.964 7.282 27.481 1.00 84.56 95 ILE A N 1
ATOM 776 C CA . ILE A 1 95 ? -19.669 6.611 28.749 1.00 84.56 95 ILE A CA 1
ATOM 777 C C . ILE A 1 95 ? -19.589 7.638 29.876 1.00 84.56 95 ILE A C 1
ATOM 779 O O . ILE A 1 95 ? -18.662 8.445 29.964 1.00 84.56 95 ILE A O 1
ATOM 783 N N . THR A 1 96 ? -20.579 7.608 30.764 1.00 82.19 96 THR A N 1
ATOM 784 C CA . THR A 1 96 ? -20.617 8.461 31.952 1.00 82.19 96 THR A CA 1
ATOM 785 C C . THR A 1 96 ? -19.821 7.832 33.094 1.00 82.19 96 THR A C 1
ATOM 787 O O . THR A 1 96 ? -19.712 6.610 33.227 1.00 82.19 96 THR A O 1
ATOM 790 N N . LYS A 1 97 ? -19.201 8.678 33.925 1.00 81.50 97 LYS A N 1
ATOM 791 C CA . LYS A 1 97 ? -18.440 8.215 35.089 1.00 81.50 97 LYS A CA 1
ATOM 792 C C . LYS A 1 97 ? -19.408 7.743 36.171 1.00 81.50 97 LYS A C 1
ATOM 794 O O . LYS A 1 97 ? -20.176 8.549 36.686 1.00 81.50 97 LYS A O 1
ATOM 799 N N . VAL A 1 98 ? -19.333 6.466 36.537 1.00 83.25 98 VAL A N 1
ATOM 800 C CA . VAL A 1 98 ? -20.179 5.860 37.578 1.00 83.25 98 VAL A CA 1
ATOM 801 C C . VAL A 1 98 ? -19.350 5.435 38.787 1.00 83.25 98 VAL A C 1
ATOM 803 O O . VAL A 1 98 ? -18.167 5.113 38.668 1.00 83.25 98 VAL A O 1
ATOM 806 N N . ALA A 1 99 ? -19.955 5.465 39.976 1.00 77.38 99 ALA A N 1
ATOM 807 C CA . ALA A 1 99 ? -19.275 5.098 41.221 1.00 77.38 99 ALA A CA 1
ATOM 808 C C . ALA A 1 99 ? -19.325 3.585 41.494 1.00 77.38 99 ALA A C 1
ATOM 810 O O . ALA A 1 99 ? -18.384 3.032 42.068 1.00 77.38 99 ALA A O 1
ATOM 811 N N . ALA A 1 100 ? -20.404 2.913 41.083 1.00 84.25 100 ALA A N 1
ATOM 812 C CA . ALA A 1 100 ? -20.615 1.494 41.330 1.00 84.25 100 ALA A CA 1
ATOM 813 C C . ALA A 1 100 ? -20.071 0.624 40.188 1.00 84.25 100 ALA A C 1
ATOM 815 O O . ALA A 1 100 ? -20.353 0.839 39.010 1.00 84.25 100 ALA A O 1
ATOM 816 N N . LYS A 1 101 ? -19.325 -0.429 40.546 1.00 86.06 101 LYS A N 1
ATOM 817 C CA . LYS A 1 101 ? -18.784 -1.394 39.576 1.00 86.06 101 LYS A CA 1
ATOM 818 C C . LYS A 1 101 ? -19.883 -2.166 38.832 1.00 86.06 101 LYS A C 1
ATOM 820 O O . LYS A 1 101 ? -19.675 -2.523 37.680 1.00 86.06 101 LYS A O 1
ATOM 825 N N . SER A 1 102 ? -21.015 -2.445 39.481 1.00 88.50 102 SER A N 1
ATOM 826 C CA . SER A 1 102 ? -22.166 -3.122 38.864 1.00 88.50 102 SER A CA 1
ATOM 827 C C . SER A 1 102 ? -22.768 -2.290 37.733 1.00 88.50 102 SER A C 1
ATOM 829 O O . SER A 1 102 ? -22.890 -2.792 36.624 1.00 88.50 102 SER A O 1
ATOM 831 N N . GLU A 1 103 ? -23.014 -1.000 37.971 1.00 89.69 103 GLU A N 1
ATOM 832 C CA . GLU A 1 103 ? -23.505 -0.069 36.944 1.00 89.69 103 GLU A CA 1
ATOM 833 C C . GLU A 1 103 ? -22.535 0.019 35.758 1.00 89.69 103 GLU A C 1
ATOM 835 O O . GLU A 1 103 ? -22.944 0.020 34.600 1.00 89.69 103 GLU A O 1
ATOM 840 N N . LEU A 1 104 ? -21.225 0.026 36.035 1.00 90.38 104 LEU A N 1
ATOM 841 C CA . LEU A 1 104 ? -20.202 0.036 34.991 1.00 90.38 104 LEU A CA 1
ATOM 842 C C . LEU A 1 104 ? -20.214 -1.245 34.140 1.00 90.38 104 LEU A C 1
ATOM 844 O O . LEU A 1 104 ? -19.958 -1.181 32.937 1.00 90.38 104 LEU A O 1
ATOM 848 N N . ILE A 1 105 ? -20.489 -2.402 34.754 1.00 92.88 105 ILE A N 1
ATOM 849 C CA . ILE A 1 105 ? -20.648 -3.674 34.035 1.00 92.88 105 ILE A CA 1
ATOM 850 C C . ILE A 1 105 ? -21.838 -3.581 33.085 1.00 92.88 105 ILE A C 1
ATOM 852 O O . ILE A 1 105 ? -21.665 -3.900 31.913 1.00 92.88 105 ILE A O 1
ATOM 856 N N . ASP A 1 106 ? -22.987 -3.094 33.553 1.00 92.50 106 ASP A N 1
ATOM 857 C CA . ASP A 1 106 ? -24.201 -2.994 32.737 1.00 92.50 106 ASP A CA 1
ATOM 858 C C . ASP A 1 106 ? -24.013 -2.039 31.546 1.00 92.50 106 ASP A C 1
ATOM 860 O O . ASP A 1 106 ? -24.367 -2.381 30.416 1.00 92.50 106 ASP A O 1
ATOM 864 N N . ILE A 1 107 ? -23.365 -0.885 31.759 1.00 92.62 107 ILE A N 1
ATOM 865 C CA . ILE A 1 107 ? -23.026 0.066 30.685 1.00 92.62 107 ILE A CA 1
ATOM 866 C C . ILE A 1 107 ? -22.113 -0.590 29.643 1.00 92.62 107 ILE A C 1
ATOM 868 O O . ILE A 1 107 ? -22.374 -0.521 28.441 1.00 92.62 107 ILE A O 1
ATOM 872 N N . ILE A 1 108 ? -21.033 -1.238 30.087 1.00 93.62 108 ILE A N 1
ATOM 873 C CA . ILE A 1 108 ? -20.058 -1.851 29.178 1.00 93.62 108 ILE A CA 1
ATOM 874 C C . ILE A 1 108 ? -20.674 -3.044 28.435 1.00 93.62 108 ILE A C 1
ATOM 876 O O . ILE A 1 108 ? -20.430 -3.200 27.239 1.00 93.62 108 ILE A O 1
ATOM 880 N N . GLU A 1 109 ? -21.483 -3.867 29.102 1.00 95.56 109 GLU A N 1
ATOM 881 C CA . GLU A 1 109 ? -22.233 -4.968 28.484 1.00 95.56 109 GLU A CA 1
ATOM 882 C C . GLU A 1 109 ? -23.177 -4.436 27.397 1.00 95.56 109 GLU A C 1
ATOM 884 O O . GLU A 1 109 ? -23.151 -4.944 26.275 1.00 95.56 109 GLU A O 1
ATOM 889 N N . GLY A 1 110 ? -23.905 -3.347 27.673 1.00 95.31 110 GLY A N 1
ATOM 890 C CA . GLY A 1 110 ? -24.741 -2.658 26.689 1.00 95.31 110 GLY A CA 1
ATOM 891 C C . GLY A 1 110 ? -23.958 -2.156 25.471 1.00 95.31 110 GLY A C 1
ATOM 892 O O . GLY A 1 110 ? -24.382 -2.371 24.337 1.00 95.31 110 GLY A O 1
ATOM 893 N N . ILE A 1 111 ? -22.777 -1.559 25.674 1.00 95.88 111 ILE A N 1
ATOM 894 C CA . ILE A 1 111 ? -21.897 -1.115 24.577 1.00 95.88 111 ILE A CA 1
ATOM 895 C C . ILE A 1 111 ? -21.474 -2.298 23.697 1.00 95.88 111 ILE A C 1
ATOM 897 O O . ILE A 1 111 ? -21.543 -2.207 22.472 1.00 95.88 111 ILE A O 1
ATOM 901 N N . PHE A 1 112 ? -21.046 -3.417 24.290 1.00 96.75 112 PHE A N 1
ATOM 902 C CA . PHE A 1 112 ? -20.620 -4.585 23.513 1.00 96.75 112 PHE A CA 1
ATOM 903 C C . PHE A 1 112 ? -21.780 -5.278 22.789 1.00 96.75 112 PHE A C 1
ATOM 905 O O . PHE A 1 112 ? -21.590 -5.738 21.659 1.00 96.75 112 PHE A O 1
ATOM 912 N N . GLN A 1 113 ? -22.970 -5.318 23.391 1.00 96.75 113 GLN A N 1
ATOM 913 C CA . GLN A 1 113 ? -24.173 -5.832 22.741 1.00 96.75 113 GLN A CA 1
ATOM 914 C C . GLN A 1 113 ? -24.573 -4.954 21.546 1.00 96.75 113 GLN A C 1
ATOM 916 O O . GLN A 1 113 ? -24.694 -5.464 20.433 1.00 96.75 113 GLN A O 1
ATOM 921 N N . ASN A 1 114 ? -24.640 -3.631 21.724 1.00 96.94 114 ASN A N 1
ATOM 922 C CA . ASN A 1 114 ? -24.921 -2.702 20.626 1.00 96.94 114 ASN A CA 1
ATOM 923 C C . ASN A 1 114 ? -23.859 -2.785 19.517 1.00 96.94 114 ASN A C 1
ATOM 925 O O . ASN A 1 114 ? -24.189 -2.782 18.331 1.00 96.94 114 ASN A O 1
ATOM 929 N N . ALA A 1 115 ? -22.581 -2.925 19.887 1.00 97.38 115 ALA A N 1
ATOM 930 C CA . ALA A 1 115 ? -21.502 -3.106 18.924 1.00 97.38 115 ALA A CA 1
ATOM 931 C C . ALA A 1 115 ? -21.659 -4.413 18.134 1.00 97.38 115 ALA A C 1
ATOM 933 O O . ALA A 1 115 ? -21.438 -4.426 16.925 1.00 97.38 115 ALA A O 1
ATOM 934 N N . LYS A 1 116 ? -22.071 -5.511 18.778 1.00 97.31 116 LYS A N 1
ATOM 935 C CA . LYS A 1 116 ? -22.365 -6.780 18.096 1.00 97.31 116 LYS A CA 1
ATOM 936 C C . LYS A 1 116 ? -23.491 -6.617 17.072 1.00 97.31 116 LYS A C 1
ATOM 938 O O . LYS A 1 116 ? -23.363 -7.122 15.953 1.00 97.31 116 LYS A O 1
ATOM 943 N N . ASP A 1 117 ? -24.548 -5.895 17.424 1.00 97.50 117 ASP A N 1
ATOM 944 C CA . ASP A 1 117 ? -25.690 -5.665 16.536 1.00 97.50 117 ASP A CA 1
ATOM 945 C C . ASP A 1 117 ? -25.304 -4.761 15.352 1.00 97.50 117 ASP A C 1
ATOM 947 O O . ASP A 1 117 ? -25.612 -5.073 14.198 1.00 97.50 117 ASP A O 1
ATOM 951 N N . ALA A 1 118 ? -24.527 -3.701 15.607 1.00 97.75 118 ALA A N 1
ATOM 952 C CA . ALA A 1 118 ? -23.978 -2.824 14.573 1.00 97.75 118 ALA A CA 1
ATOM 953 C C . ALA A 1 118 ? -23.060 -3.577 13.594 1.00 97.75 118 ALA A C 1
ATOM 955 O O . ALA A 1 118 ? -23.179 -3.403 12.380 1.00 97.75 118 ALA A O 1
ATOM 956 N N . ILE A 1 119 ? -22.186 -4.453 14.103 1.00 97.94 119 ILE A N 1
ATOM 957 C CA . ILE A 1 119 ? -21.304 -5.296 13.280 1.00 97.94 119 ILE A CA 1
ATOM 958 C C . ILE A 1 119 ? -22.124 -6.260 12.425 1.00 97.94 119 ILE A C 1
ATOM 960 O O . ILE A 1 119 ? -21.887 -6.359 11.224 1.00 97.94 119 ILE A O 1
ATOM 964 N N . SER A 1 120 ? -23.125 -6.923 13.005 1.00 97.62 120 SER A N 1
ATOM 965 C CA . SER A 1 120 ? -23.978 -7.869 12.273 1.00 97.62 120 SER A CA 1
ATOM 966 C C . SER A 1 120 ? -24.730 -7.178 11.129 1.00 97.62 120 SER A C 1
ATOM 968 O O . SER A 1 120 ? -24.759 -7.673 9.998 1.00 97.62 120 SER A O 1
ATOM 970 N N . LYS A 1 121 ? -25.277 -5.982 11.388 1.00 97.75 121 LYS A N 1
ATOM 971 C CA . LYS A 1 121 ? -25.922 -5.148 10.365 1.00 97.75 121 LYS A CA 1
ATOM 972 C C . LYS A 1 121 ? -24.937 -4.724 9.272 1.00 97.75 121 LYS A C 1
ATOM 974 O O . LYS A 1 121 ? -25.273 -4.797 8.092 1.00 97.75 121 LYS A O 1
ATOM 979 N N . PHE A 1 122 ? -23.728 -4.307 9.651 1.00 97.62 122 PHE A N 1
ATOM 980 C CA . PHE A 1 122 ? -22.684 -3.914 8.706 1.00 97.62 122 PHE A CA 1
ATOM 981 C C . PHE A 1 122 ? -22.268 -5.072 7.794 1.00 97.62 122 PHE A C 1
ATOM 983 O O . PHE A 1 122 ? -22.219 -4.889 6.580 1.00 97.62 122 PHE A O 1
ATOM 990 N N . LEU A 1 123 ? -22.025 -6.257 8.361 1.00 95.38 123 LEU A N 1
ATOM 991 C CA . LEU A 1 123 ? -21.618 -7.452 7.617 1.00 95.38 123 LEU A CA 1
ATOM 992 C C . LEU A 1 123 ? -22.717 -7.956 6.676 1.00 95.38 123 LEU A C 1
ATOM 994 O O . LEU A 1 123 ? -22.414 -8.442 5.594 1.00 95.38 123 LEU A O 1
ATOM 998 N N . THR A 1 124 ? -23.989 -7.789 7.048 1.00 94.88 124 THR A N 1
ATOM 999 C CA . THR A 1 124 ? -25.119 -8.107 6.158 1.00 94.88 124 THR A CA 1
ATOM 1000 C C . THR A 1 124 ? -25.136 -7.195 4.929 1.00 94.88 124 THR A C 1
ATOM 1002 O O . THR A 1 124 ? -25.427 -7.648 3.826 1.00 94.88 124 THR A O 1
ATOM 1005 N N . ALA A 1 125 ? -24.811 -5.910 5.106 1.00 93.44 125 ALA A N 1
ATOM 1006 C CA . ALA A 1 125 ? -24.753 -4.942 4.012 1.00 93.44 125 ALA A CA 1
ATOM 1007 C C . ALA A 1 125 ? -23.451 -5.023 3.192 1.00 93.44 125 ALA A C 1
ATOM 1009 O O . ALA A 1 125 ? -23.458 -4.689 2.012 1.00 93.44 125 ALA A O 1
ATOM 1010 N N . ASN A 1 126 ? -22.345 -5.458 3.806 1.00 92.31 126 ASN A N 1
ATOM 1011 C CA . ASN A 1 126 ? -21.009 -5.496 3.205 1.00 92.31 126 ASN A CA 1
ATOM 1012 C C . ASN A 1 126 ? -20.341 -6.864 3.448 1.00 92.31 126 ASN A C 1
ATOM 1014 O O . ASN A 1 126 ? -19.371 -6.948 4.209 1.00 92.31 126 ASN A O 1
ATOM 1018 N N . PRO A 1 127 ? -20.848 -7.947 2.833 1.00 87.06 127 PRO A N 1
ATOM 1019 C CA . PRO A 1 127 ? -20.394 -9.306 3.129 1.00 87.06 127 PRO A CA 1
ATOM 1020 C C . PRO A 1 127 ? -18.955 -9.589 2.674 1.00 87.06 127 PRO A C 1
ATOM 1022 O O . PRO A 1 127 ? -18.280 -10.405 3.300 1.00 87.06 127 PRO A O 1
ATOM 1025 N N . ASP A 1 128 ? -18.474 -8.917 1.622 1.00 87.56 128 ASP A N 1
ATOM 1026 C CA . ASP A 1 128 ? -17.111 -9.076 1.105 1.00 87.56 128 ASP A CA 1
ATOM 1027 C C . ASP A 1 128 ? -16.253 -7.840 1.391 1.00 87.56 128 ASP A C 1
ATOM 1029 O O . ASP A 1 128 ? -16.482 -6.753 0.852 1.00 87.56 128 ASP A O 1
ATOM 1033 N N . ALA A 1 129 ? -15.222 -8.043 2.212 1.00 90.12 129 ALA A N 1
ATOM 1034 C CA . ALA A 1 129 ? -14.246 -7.021 2.549 1.00 90.12 129 ALA A CA 1
ATOM 1035 C C . ALA A 1 129 ? -13.484 -6.495 1.330 1.00 90.12 129 ALA A C 1
ATOM 1037 O O . ALA A 1 129 ? -13.165 -5.312 1.310 1.00 90.12 129 ALA A O 1
ATOM 1038 N N . ASN A 1 130 ? -13.221 -7.314 0.306 1.00 87.19 130 ASN A N 1
ATOM 1039 C CA . ASN A 1 130 ? -12.414 -6.906 -0.852 1.00 87.19 130 ASN A CA 1
ATOM 1040 C C . ASN A 1 130 ? -13.102 -5.849 -1.721 1.00 87.19 130 ASN A C 1
ATOM 1042 O O . ASN A 1 130 ? -12.434 -5.022 -2.338 1.00 87.19 130 ASN A O 1
ATOM 1046 N N . THR A 1 131 ? -14.433 -5.856 -1.743 1.00 87.50 131 THR A N 1
ATOM 1047 C CA . THR A 1 131 ? -15.242 -4.910 -2.524 1.00 87.50 131 THR A CA 1
ATOM 1048 C C . THR A 1 131 ? -15.691 -3.689 -1.725 1.00 87.50 131 THR A C 1
ATOM 1050 O O . THR A 1 131 ? -16.382 -2.823 -2.259 1.00 87.50 131 THR A O 1
ATOM 1053 N N . PHE A 1 132 ? -15.339 -3.619 -0.441 1.00 92.38 132 PHE A N 1
ATOM 1054 C CA . PHE A 1 132 ? -15.781 -2.548 0.437 1.00 92.38 132 PHE A CA 1
ATOM 1055 C C . PHE A 1 132 ? -15.108 -1.216 0.100 1.00 92.38 132 PHE A C 1
ATOM 1057 O O . PHE A 1 132 ? -13.882 -1.112 0.040 1.00 92.38 132 PHE A O 1
ATOM 1064 N N . PHE A 1 133 ? -15.928 -0.174 -0.026 1.00 93.94 133 PHE A N 1
ATOM 1065 C CA . PHE A 1 133 ? -15.480 1.211 -0.113 1.00 93.94 133 PHE A CA 1
ATOM 1066 C C . PHE A 1 133 ? -15.963 1.976 1.121 1.00 93.94 133 PHE A C 1
ATOM 1068 O O . PHE A 1 133 ? -17.162 1.943 1.411 1.00 93.94 133 PHE A O 1
ATOM 1075 N N . PRO A 1 134 ? -15.064 2.662 1.850 1.00 95.19 134 PRO A N 1
ATOM 1076 C CA . PRO A 1 134 ? -15.462 3.417 3.025 1.00 95.19 134 PRO A CA 1
ATOM 1077 C C . PRO A 1 134 ? -16.285 4.650 2.639 1.00 95.19 134 PRO A C 1
ATOM 1079 O O . PRO A 1 134 ? -15.991 5.342 1.665 1.00 95.19 134 PRO A O 1
ATOM 1082 N N . ASP A 1 135 ? -17.291 4.945 3.454 1.00 94.25 135 ASP A N 1
ATOM 1083 C CA . ASP A 1 135 ? -18.028 6.202 3.437 1.00 94.25 135 ASP A CA 1
ATOM 1084 C C . ASP A 1 135 ? -17.164 7.296 4.074 1.00 94.25 135 ASP A C 1
ATOM 1086 O O . ASP A 1 135 ? -16.997 7.359 5.295 1.00 94.25 135 ASP A O 1
ATOM 1090 N N . GLU A 1 136 ? -16.613 8.166 3.232 1.00 90.81 136 GLU A N 1
ATOM 1091 C CA . GLU A 1 136 ? -15.675 9.215 3.639 1.00 90.81 136 GLU A CA 1
ATOM 1092 C C . GLU A 1 136 ? -16.280 10.213 4.635 1.00 90.81 136 GLU A C 1
ATOM 1094 O O . GLU A 1 136 ? -15.554 10.805 5.433 1.00 90.81 136 GLU A O 1
ATOM 1099 N N . SER A 1 137 ? -17.611 10.360 4.650 1.00 92.31 137 SER A N 1
ATOM 1100 C CA . SER A 1 137 ? -18.312 11.226 5.606 1.00 92.31 137 SER A CA 1
ATOM 1101 C C . SER A 1 137 ? -18.353 10.660 7.030 1.00 92.31 137 SER A C 1
ATOM 1103 O O . SER A 1 137 ? -18.662 11.383 7.976 1.00 92.31 137 SER A O 1
ATOM 1105 N N . LYS A 1 138 ? -18.037 9.369 7.191 1.00 93.38 138 LYS A N 1
ATOM 1106 C CA . LYS A 1 138 ? -18.090 8.633 8.462 1.00 93.38 138 LYS A CA 1
ATOM 1107 C C . LYS A 1 138 ? -16.712 8.219 8.962 1.00 93.38 138 LYS A C 1
ATOM 1109 O O . LYS A 1 138 ? -16.607 7.312 9.779 1.00 93.38 138 LYS A O 1
ATOM 1114 N N . MET A 1 139 ? -15.643 8.830 8.472 1.00 92.94 139 MET A N 1
ATOM 1115 C CA . MET A 1 139 ? -14.292 8.518 8.937 1.00 92.94 139 MET A CA 1
ATOM 1116 C C . MET A 1 139 ? -14.032 9.119 10.323 1.00 92.94 139 MET A C 1
ATOM 1118 O O . MET A 1 139 ? -14.407 10.258 10.581 1.00 92.94 139 MET A O 1
ATOM 1122 N N . ASP A 1 140 ? -13.367 8.365 11.206 1.00 81.56 140 ASP A N 1
ATOM 1123 C CA . ASP A 1 140 ? -13.059 8.822 12.575 1.00 81.56 140 ASP A CA 1
ATOM 1124 C C . ASP A 1 140 ? -12.119 10.041 12.558 1.00 81.56 140 ASP A C 1
ATOM 1126 O O . ASP A 1 140 ? -12.351 11.038 13.240 1.00 81.56 140 ASP A O 1
ATOM 1130 N N . HIS A 1 141 ? -11.091 9.978 11.705 1.00 82.69 141 HIS A N 1
ATOM 1131 C CA . HIS A 1 141 ? -10.233 11.095 11.314 1.00 82.69 141 HIS A CA 1
ATOM 1132 C C . HIS A 1 141 ? -9.317 10.653 10.158 1.00 82.69 141 HIS A C 1
ATOM 1134 O O . HIS A 1 141 ? -8.351 9.925 10.383 1.00 82.69 141 HIS A O 1
ATOM 1140 N N . ASP A 1 142 ? -9.619 11.049 8.918 1.00 85.50 142 ASP A N 1
ATOM 1141 C CA . ASP A 1 142 ? -8.820 10.674 7.736 1.00 85.50 142 ASP A CA 1
ATOM 1142 C C . ASP A 1 142 ? -8.759 11.809 6.695 1.00 85.50 142 ASP A C 1
ATOM 1144 O O . ASP A 1 142 ? -9.356 11.715 5.622 1.00 85.50 142 ASP A O 1
ATOM 1148 N N . PRO A 1 143 ? -8.063 12.924 6.987 1.00 85.81 143 PRO A N 1
ATOM 1149 C CA . PRO A 1 143 ? -7.973 14.043 6.046 1.00 85.81 143 PRO A CA 1
ATOM 1150 C C . PRO A 1 143 ? -7.177 13.706 4.780 1.00 85.81 143 PRO A C 1
ATOM 1152 O O . PRO A 1 143 ? -7.304 14.400 3.774 1.00 85.81 143 PRO A O 1
ATOM 1155 N N . ASP A 1 144 ? -6.374 12.643 4.818 1.00 90.12 144 ASP A N 1
ATOM 1156 C CA . ASP A 1 144 ? -5.603 12.142 3.681 1.00 90.12 144 ASP A CA 1
ATOM 1157 C C . ASP A 1 144 ? -6.396 11.129 2.840 1.00 90.12 144 ASP A C 1
ATOM 1159 O O . ASP A 1 144 ? -5.910 10.686 1.798 1.00 90.12 144 ASP A O 1
ATOM 1163 N N . ARG A 1 145 ? -7.616 10.769 3.269 1.00 94.06 145 ARG A N 1
ATOM 1164 C CA . ARG A 1 145 ? -8.503 9.812 2.590 1.00 94.06 145 ARG A CA 1
ATOM 1165 C C . ARG A 1 145 ? -7.827 8.453 2.361 1.00 94.06 145 ARG A C 1
ATOM 1167 O O . ARG A 1 145 ? -8.085 7.781 1.361 1.00 94.06 145 ARG A O 1
ATOM 1174 N N . LEU A 1 146 ? -6.912 8.049 3.242 1.00 94.69 146 LEU A N 1
ATOM 1175 C CA . LEU A 1 146 ? -6.041 6.894 3.031 1.00 94.69 146 LEU A CA 1
ATOM 1176 C C . LEU A 1 146 ? -6.815 5.589 2.928 1.00 94.69 146 LEU A C 1
ATOM 1178 O O . LEU A 1 146 ? -6.484 4.776 2.067 1.00 94.69 146 LEU A O 1
ATOM 1182 N N . LEU A 1 147 ? -7.848 5.384 3.754 1.00 96.19 147 LEU A N 1
ATOM 1183 C CA . LEU A 1 147 ? -8.624 4.143 3.685 1.00 96.19 147 LEU A CA 1
ATOM 1184 C C . LEU A 1 147 ? -9.339 4.026 2.333 1.00 96.19 147 LEU A C 1
ATOM 1186 O O . LEU A 1 147 ? -9.357 2.955 1.725 1.00 96.19 147 LEU A O 1
ATOM 1190 N N . TYR A 1 148 ? -9.869 5.144 1.835 1.00 96.94 148 TYR A N 1
ATOM 1191 C CA . TYR A 1 148 ? -10.518 5.213 0.529 1.00 96.94 148 TYR A CA 1
ATOM 1192 C C . TYR A 1 148 ? -9.518 4.988 -0.615 1.00 96.94 148 TYR A C 1
ATOM 1194 O O . TYR A 1 148 ? -9.774 4.194 -1.521 1.00 96.94 148 TYR A O 1
ATOM 1202 N N . LEU A 1 149 ? -8.334 5.606 -0.542 1.00 96.94 149 LEU A N 1
ATOM 1203 C CA . LEU A 1 149 ? -7.256 5.382 -1.510 1.00 96.94 149 LEU A CA 1
ATOM 1204 C C . LEU A 1 149 ? -6.786 3.919 -1.516 1.00 96.94 149 LEU A C 1
ATOM 1206 O O . LEU A 1 149 ? -6.555 3.367 -2.591 1.00 96.94 149 LEU A O 1
ATOM 1210 N N . MET A 1 150 ? -6.690 3.261 -0.355 1.00 97.00 150 MET A N 1
ATOM 1211 C CA . MET A 1 150 ? -6.357 1.832 -0.292 1.00 97.00 150 MET A CA 1
ATOM 1212 C C . MET A 1 150 ? -7.442 0.971 -0.939 1.00 97.00 150 MET A C 1
ATOM 1214 O O . MET A 1 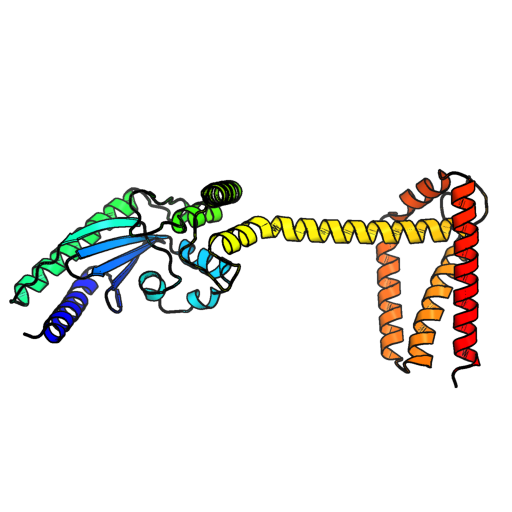150 ? -7.113 0.019 -1.642 1.00 97.00 150 MET A O 1
ATOM 1218 N N . ALA A 1 151 ? -8.721 1.304 -0.742 1.00 96.75 151 ALA A N 1
ATOM 1219 C CA . ALA A 1 151 ? -9.826 0.595 -1.383 1.00 96.75 151 ALA A CA 1
ATOM 1220 C C . ALA A 1 151 ? -9.784 0.7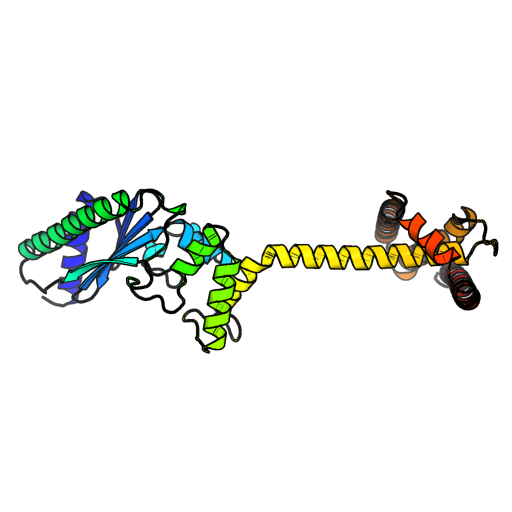24 -2.915 1.00 96.75 151 ALA A C 1
ATOM 1222 O O . ALA A 1 151 ? -9.944 -0.280 -3.609 1.00 96.75 151 ALA A O 1
ATOM 1223 N N . LEU A 1 152 ? -9.493 1.919 -3.445 1.00 96.75 152 LEU A N 1
ATOM 1224 C CA . LEU A 1 152 ? -9.306 2.130 -4.886 1.00 96.75 152 LEU A CA 1
ATOM 1225 C C . LEU A 1 152 ? -8.161 1.276 -5.440 1.00 96.75 152 LEU A C 1
ATOM 1227 O O . LEU A 1 152 ? -8.348 0.564 -6.422 1.00 96.75 152 LEU A O 1
ATOM 1231 N N . ILE A 1 153 ? -6.995 1.312 -4.794 1.00 95.44 153 ILE A N 1
ATOM 1232 C CA . ILE A 1 153 ? -5.798 0.605 -5.270 1.00 95.44 153 ILE A CA 1
ATOM 1233 C C . ILE A 1 153 ? -5.978 -0.911 -5.185 1.00 95.44 153 ILE A C 1
ATOM 1235 O O . ILE A 1 153 ? -5.617 -1.619 -6.119 1.00 95.44 153 ILE A O 1
ATOM 1239 N N . HIS A 1 154 ? -6.575 -1.419 -4.103 1.00 93.56 154 HIS A N 1
ATOM 1240 C CA . HIS A 1 154 ? -6.889 -2.846 -3.965 1.00 93.56 154 HIS A CA 1
ATOM 1241 C C . HIS A 1 154 ? -7.823 -3.349 -5.073 1.00 93.56 154 HIS A C 1
ATOM 1243 O O . HIS A 1 154 ? -7.683 -4.475 -5.536 1.00 93.56 154 HIS A O 1
ATOM 1249 N N . ASN A 1 155 ? -8.733 -2.492 -5.542 1.00 91.12 155 ASN A N 1
ATOM 1250 C CA . ASN A 1 155 ? -9.682 -2.798 -6.613 1.00 91.12 155 ASN A CA 1
ATOM 1251 C C . ASN A 1 155 ? -9.166 -2.440 -8.025 1.00 91.12 155 ASN A C 1
ATOM 1253 O O . ASN A 1 155 ? -9.966 -2.366 -8.958 1.00 91.12 155 ASN A O 1
ATOM 1257 N N . GLY A 1 156 ? -7.862 -2.194 -8.204 1.00 88.75 156 GLY A N 1
ATOM 1258 C CA . GLY A 1 156 ? -7.265 -1.903 -9.518 1.00 88.75 156 GLY A CA 1
ATOM 1259 C C . GLY A 1 156 ? -7.674 -0.550 -10.118 1.00 88.75 156 GLY A C 1
ATOM 1260 O O . GLY A 1 156 ? -7.670 -0.374 -11.3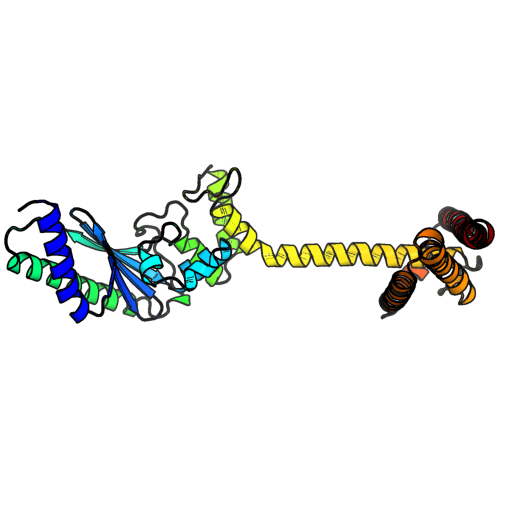36 1.00 88.75 156 GLY A O 1
ATOM 1261 N N . LYS A 1 157 ? -8.093 0.402 -9.275 1.00 92.12 157 LYS A N 1
ATOM 1262 C CA . LYS A 1 157 ? -8.470 1.771 -9.662 1.00 92.12 157 LYS A CA 1
ATOM 1263 C C . LYS A 1 157 ? -7.346 2.761 -9.349 1.00 92.12 157 LYS A C 1
ATOM 1265 O O . LYS A 1 157 ? -7.572 3.822 -8.762 1.00 92.12 157 LYS A O 1
ATOM 1270 N N . GLU A 1 158 ? -6.106 2.419 -9.702 1.00 93.12 158 GLU A N 1
ATOM 1271 C CA . GLU A 1 158 ? -4.939 3.252 -9.394 1.00 93.12 158 GLU A CA 1
ATOM 1272 C C . GLU A 1 158 ? -4.989 4.641 -10.046 1.00 93.12 158 GLU A C 1
ATOM 1274 O O . GLU A 1 158 ? -4.531 5.609 -9.437 1.00 93.12 158 GLU A O 1
ATOM 1279 N N . GLU A 1 159 ? -5.557 4.766 -11.249 1.00 91.88 159 GLU A N 1
ATOM 1280 C CA . GLU A 1 159 ? -5.690 6.056 -11.943 1.00 91.88 159 GLU A CA 1
ATOM 1281 C C . GLU A 1 159 ? -6.637 7.015 -11.200 1.00 91.88 159 GLU A C 1
ATOM 1283 O O . GLU A 1 159 ? -6.325 8.201 -11.058 1.00 91.88 159 GLU A O 1
ATOM 1288 N N . ASP A 1 160 ? -7.732 6.504 -10.628 1.00 94.81 160 ASP A N 1
ATOM 1289 C CA . ASP A 1 160 ? -8.651 7.293 -9.798 1.00 94.81 160 ASP A CA 1
ATOM 1290 C C . ASP A 1 160 ? -7.950 7.772 -8.517 1.00 94.81 160 ASP A C 1
ATOM 1292 O O . ASP A 1 160 ? -8.051 8.942 -8.134 1.00 94.81 160 ASP A O 1
ATOM 1296 N N . ALA A 1 161 ? -7.162 6.894 -7.883 1.00 96.06 161 ALA A N 1
ATOM 1297 C CA . ALA A 1 161 ? -6.360 7.252 -6.714 1.00 96.06 161 ALA A CA 1
ATOM 1298 C C . ALA A 1 161 ? -5.329 8.350 -7.047 1.00 96.06 161 ALA A C 1
ATOM 1300 O O . ALA A 1 161 ? -5.155 9.310 -6.290 1.00 96.06 161 ALA A O 1
ATOM 1301 N N . LEU A 1 162 ? -4.672 8.259 -8.209 1.00 95.50 162 LEU A N 1
ATOM 1302 C CA . LEU A 1 162 ? -3.740 9.280 -8.692 1.00 95.50 162 LEU A CA 1
ATOM 1303 C C . LEU A 1 162 ? -4.438 10.612 -9.002 1.00 95.50 162 LEU A C 1
ATOM 1305 O O . LEU A 1 162 ? -3.865 11.672 -8.724 1.00 95.50 162 LEU A O 1
ATOM 1309 N N . ALA A 1 163 ? -5.657 10.582 -9.547 1.00 96.00 163 ALA A N 1
ATOM 1310 C CA . ALA A 1 163 ? -6.451 11.776 -9.821 1.00 96.00 163 ALA A CA 1
ATOM 1311 C C . ALA A 1 163 ? -6.820 12.519 -8.527 1.00 96.00 163 ALA A C 1
ATOM 1313 O O . ALA A 1 163 ? -6.591 13.729 -8.438 1.00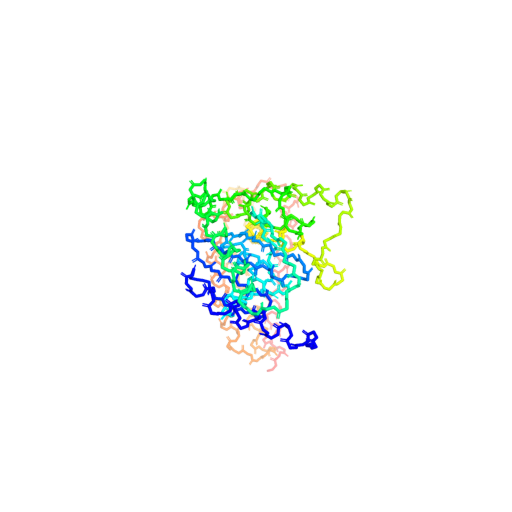 96.00 163 ALA A O 1
ATOM 1314 N N . ILE A 1 164 ? -7.275 11.792 -7.501 1.00 95.38 164 ILE A N 1
ATOM 1315 C CA . ILE A 1 164 ? -7.577 12.348 -6.171 1.00 95.38 164 ILE A CA 1
ATOM 1316 C C . ILE A 1 164 ? -6.340 13.010 -5.565 1.00 95.38 164 ILE A C 1
ATOM 1318 O O . ILE A 1 164 ? -6.394 14.157 -5.117 1.00 95.38 164 ILE A O 1
ATOM 1322 N N . ILE A 1 165 ? -5.194 12.325 -5.601 1.00 95.19 165 ILE A N 1
ATOM 1323 C CA . ILE A 1 165 ? -3.933 12.879 -5.099 1.00 95.19 165 ILE A CA 1
ATOM 1324 C C . ILE A 1 165 ? -3.560 14.152 -5.864 1.00 95.19 165 ILE A C 1
ATOM 1326 O O . ILE A 1 165 ? -3.155 15.148 -5.262 1.00 95.19 165 ILE A O 1
ATOM 1330 N N . LYS A 1 166 ? -3.691 14.151 -7.193 1.00 94.56 166 LYS A N 1
ATOM 1331 C CA . LYS A 1 166 ? -3.378 15.312 -8.036 1.00 94.56 166 LYS A CA 1
ATOM 1332 C C . LYS A 1 166 ? -4.255 16.516 -7.686 1.00 94.56 166 LYS A C 1
ATOM 1334 O O . LYS A 1 166 ? -3.741 17.633 -7.612 1.00 94.56 166 LYS A O 1
ATOM 1339 N N . GLU A 1 167 ? -5.543 16.298 -7.452 1.00 95.44 167 GLU A N 1
ATOM 1340 C CA . GLU A 1 167 ? -6.471 17.340 -7.017 1.00 95.44 167 GLU A CA 1
ATOM 1341 C C . GLU A 1 167 ? -6.119 17.868 -5.620 1.00 95.44 167 GLU A C 1
ATOM 1343 O O . GLU A 1 167 ? -5.958 19.076 -5.441 1.00 95.44 167 GLU A O 1
ATOM 1348 N N . ALA A 1 168 ? -5.883 16.980 -4.652 1.00 93.12 168 ALA A N 1
ATOM 1349 C CA . ALA A 1 168 ? -5.493 17.366 -3.298 1.00 93.12 168 ALA A CA 1
ATOM 1350 C C . ALA A 1 168 ? -4.200 18.204 -3.292 1.00 93.12 168 ALA A C 1
ATOM 1352 O O . ALA A 1 168 ? -4.102 19.222 -2.603 1.00 93.12 168 ALA A O 1
ATOM 1353 N N . ARG A 1 169 ? -3.221 17.848 -4.134 1.00 91.31 169 ARG A N 1
ATOM 1354 C CA . ARG A 1 169 ? -1.995 18.639 -4.327 1.00 91.31 169 ARG A CA 1
ATOM 1355 C C . ARG A 1 169 ? -2.256 20.013 -4.923 1.00 91.31 169 ARG A C 1
ATOM 1357 O O . ARG A 1 169 ? -1.652 20.984 -4.471 1.00 91.31 169 ARG A O 1
ATOM 1364 N N . LYS A 1 170 ? -3.150 20.115 -5.911 1.00 93.31 170 LYS A N 1
ATOM 1365 C CA . LYS A 1 170 ? -3.561 21.404 -6.493 1.00 93.31 170 LYS A CA 1
ATOM 1366 C C . LYS A 1 170 ? -4.173 22.314 -5.424 1.00 93.31 170 LYS A C 1
ATOM 1368 O O . LYS A 1 170 ? -3.882 23.508 -5.402 1.00 93.31 170 LYS A O 1
ATOM 1373 N N . ASN A 1 171 ? -4.916 21.725 -4.492 1.00 92.88 171 ASN A N 1
ATOM 1374 C CA . ASN A 1 171 ? -5.525 22.412 -3.355 1.00 92.88 171 ASN A CA 1
ATOM 1375 C C . ASN A 1 171 ? -4.550 22.647 -2.183 1.00 92.88 171 ASN A C 1
ATOM 1377 O O . ASN A 1 171 ? -4.970 23.078 -1.114 1.00 92.88 171 ASN A O 1
ATOM 1381 N N . LYS A 1 172 ? -3.243 22.403 -2.376 1.00 89.12 172 LYS A N 1
ATOM 1382 C CA . LYS A 1 172 ? -2.179 22.564 -1.368 1.00 89.12 172 LYS A CA 1
ATOM 1383 C C . LYS A 1 172 ? -2.413 21.750 -0.086 1.00 89.12 172 LYS A C 1
ATOM 1385 O O . LYS A 1 172 ? -1.939 22.143 0.981 1.00 89.12 172 LYS A O 1
ATOM 1390 N N . HIS A 1 173 ? -3.097 20.609 -0.200 1.00 88.94 173 HIS A N 1
ATOM 1391 C CA . HIS A 1 173 ? -3.277 19.666 0.902 1.00 88.94 173 HIS A CA 1
ATOM 1392 C C . HIS A 1 173 ? -1.925 19.229 1.467 1.00 88.94 173 HIS A C 1
ATOM 1394 O O . HIS A 1 173 ? -1.006 18.886 0.713 1.00 88.94 173 HIS A O 1
ATOM 1400 N N . ARG A 1 174 ? -1.816 19.222 2.797 1.00 84.88 174 ARG A N 1
ATOM 1401 C CA . ARG A 1 174 ? -0.650 18.711 3.518 1.00 84.88 174 ARG A CA 1
ATOM 1402 C C . ARG A 1 174 ? -1.035 17.409 4.190 1.00 84.88 174 ARG A C 1
ATOM 1404 O O . ARG A 1 174 ? -1.920 17.410 5.037 1.00 84.88 174 ARG A O 1
ATOM 1411 N N . CYS A 1 175 ? -0.348 16.336 3.815 1.00 87.31 175 CYS A N 1
ATOM 1412 C CA . CYS A 1 175 ? -0.580 15.038 4.422 1.00 87.31 175 CYS A CA 1
ATOM 1413 C C . CYS A 1 175 ? -0.205 15.042 5.905 1.00 87.31 175 CYS A C 1
ATOM 1415 O O . CYS A 1 175 ? 0.773 15.700 6.288 1.00 87.31 175 CYS A O 1
ATOM 1417 N N . ILE A 1 176 ? -0.950 14.279 6.708 1.00 84.69 176 ILE A N 1
ATOM 1418 C CA . ILE A 1 176 ? -0.628 14.048 8.122 1.00 84.69 176 ILE A CA 1
ATOM 1419 C C . ILE A 1 176 ? 0.686 13.286 8.222 1.00 84.69 176 ILE A C 1
ATOM 1421 O O . ILE A 1 176 ? 1.586 13.686 8.961 1.00 84.69 176 ILE A O 1
ATOM 1425 N N . PHE A 1 177 ? 0.809 12.191 7.471 1.00 77.56 177 PHE A N 1
ATOM 1426 C CA . PHE A 1 177 ? 2.017 11.386 7.517 1.00 77.56 177 PHE A CA 1
ATOM 1427 C C . PHE A 1 177 ? 3.077 11.962 6.591 1.00 77.56 177 PHE A C 1
ATOM 1429 O O . PHE A 1 177 ? 2.919 12.005 5.368 1.00 77.56 177 PHE A O 1
ATOM 1436 N N . GLN A 1 178 ? 4.180 12.380 7.202 1.00 75.38 178 GLN A N 1
ATOM 1437 C CA . GLN A 1 178 ? 5.354 12.917 6.532 1.00 75.38 178 GLN A CA 1
ATOM 1438 C C . GLN A 1 178 ? 6.568 12.094 6.962 1.00 75.38 178 GLN A C 1
ATOM 1440 O O . GLN A 1 178 ? 6.767 11.831 8.145 1.00 75.38 178 GLN A O 1
ATOM 1445 N N . SER A 1 179 ? 7.365 11.672 5.988 1.00 65.44 179 SER A N 1
ATOM 1446 C CA . SER A 1 179 ? 8.635 10.982 6.181 1.00 65.44 179 SER A CA 1
ATOM 1447 C C . SER A 1 179 ? 9.752 11.841 5.592 1.00 65.44 179 SER A C 1
ATOM 1449 O O . SER A 1 179 ? 9.853 12.047 4.376 1.00 65.44 179 SER A O 1
ATOM 1451 N N . GLY A 1 180 ? 10.591 12.382 6.475 1.00 60.91 180 GLY A N 1
ATOM 1452 C CA . GLY A 1 180 ? 11.676 13.286 6.105 1.00 60.91 180 GLY A CA 1
ATOM 1453 C C . GLY A 1 180 ? 11.196 14.603 5.482 1.00 60.91 180 GLY A C 1
ATOM 1454 O O . GLY A 1 180 ? 10.070 15.045 5.682 1.00 60.91 180 GLY A O 1
ATOM 1455 N N . MET A 1 181 ? 12.084 15.253 4.724 1.00 47.50 181 MET A N 1
ATOM 1456 C CA . MET A 1 181 ? 11.867 16.610 4.201 1.00 47.50 181 MET A CA 1
ATOM 1457 C C . MET A 1 181 ? 10.997 16.660 2.927 1.00 47.50 181 MET A C 1
ATOM 1459 O O . MET A 1 181 ? 10.500 17.725 2.572 1.00 47.50 181 MET A O 1
ATOM 1463 N N . PHE A 1 182 ? 10.804 15.529 2.230 1.00 57.81 182 PHE A N 1
ATOM 1464 C CA . PHE A 1 182 ? 10.207 15.511 0.880 1.00 57.81 182 PHE A CA 1
ATOM 1465 C C . PHE A 1 182 ? 9.252 14.348 0.585 1.00 57.81 182 PHE A C 1
ATOM 1467 O O . PHE A 1 182 ? 8.791 14.236 -0.551 1.00 57.81 182 PHE A O 1
ATOM 1474 N N . SER A 1 183 ? 8.973 13.462 1.545 1.00 77.81 183 SER A N 1
ATOM 1475 C CA . SER A 1 183 ? 8.066 12.332 1.317 1.00 77.81 183 SER A CA 1
ATOM 1476 C C . SER A 1 183 ? 6.897 12.383 2.285 1.00 77.81 183 SER A C 1
ATOM 1478 O O . SER A 1 183 ? 7.033 12.743 3.447 1.00 77.81 183 SER A O 1
ATOM 1480 N N . ASP A 1 184 ? 5.727 12.024 1.792 1.00 88.12 184 ASP A N 1
ATOM 1481 C CA . ASP A 1 184 ? 4.482 11.980 2.544 1.00 88.12 184 ASP A CA 1
ATOM 1482 C C . ASP A 1 184 ? 3.577 10.879 1.991 1.00 88.12 184 ASP A C 1
ATOM 1484 O O . ASP A 1 184 ? 3.921 10.239 0.989 1.00 88.12 184 ASP A O 1
ATOM 1488 N N . SER A 1 185 ? 2.415 10.674 2.613 1.00 90.00 185 SER A N 1
ATOM 1489 C CA . SER A 1 185 ? 1.439 9.652 2.216 1.00 90.00 185 SER A CA 1
ATOM 1490 C C . SER A 1 185 ? 1.237 9.561 0.701 1.00 90.00 185 SER A C 1
ATOM 1492 O O . SER A 1 185 ? 1.387 8.502 0.090 1.00 90.00 185 SER A O 1
ATOM 1494 N N . TYR A 1 186 ? 0.952 10.698 0.066 1.00 92.56 186 TYR A N 1
ATOM 1495 C CA . TYR A 1 186 ? 0.665 10.770 -1.364 1.00 92.56 186 TYR A CA 1
ATOM 1496 C C . TYR A 1 186 ? 1.881 10.472 -2.235 1.00 92.56 186 TYR A C 1
ATOM 1498 O O . TYR A 1 186 ? 1.737 9.944 -3.338 1.00 92.56 186 TYR A O 1
ATOM 1506 N N . THR A 1 187 ? 3.083 10.794 -1.764 1.00 90.56 187 THR A N 1
ATOM 1507 C CA . THR A 1 187 ? 4.326 10.445 -2.457 1.00 90.56 187 THR A CA 1
ATOM 1508 C C . THR A 1 187 ? 4.509 8.933 -2.535 1.00 90.56 187 THR A C 1
ATOM 1510 O O . THR A 1 187 ? 4.807 8.418 -3.615 1.00 90.56 187 THR A O 1
ATOM 1513 N N . TYR A 1 188 ? 4.281 8.218 -1.431 1.00 89.81 188 TYR A N 1
ATOM 1514 C CA . TYR A 1 188 ? 4.380 6.756 -1.399 1.00 89.81 188 TYR A CA 1
ATOM 1515 C C . TYR A 1 188 ? 3.308 6.095 -2.266 1.00 89.81 188 TYR A C 1
ATOM 1517 O O . TYR A 1 188 ? 3.639 5.271 -3.120 1.00 89.81 188 TYR A O 1
ATOM 1525 N N . ILE A 1 189 ? 2.053 6.535 -2.147 1.00 92.75 189 ILE A N 1
ATOM 1526 C CA . ILE A 1 189 ? 0.951 6.014 -2.967 1.00 92.75 189 ILE A CA 1
ATOM 1527 C C . ILE A 1 189 ? 1.235 6.230 -4.458 1.00 92.75 189 ILE A C 1
ATOM 1529 O O . ILE A 1 189 ? 1.118 5.311 -5.266 1.00 92.75 189 ILE A O 1
ATOM 1533 N N . ARG A 1 190 ? 1.698 7.426 -4.842 1.00 92.00 190 ARG A N 1
ATOM 1534 C CA . ARG A 1 190 ? 2.037 7.718 -6.238 1.00 92.00 190 ARG A CA 1
ATOM 1535 C C . ARG A 1 190 ? 3.168 6.831 -6.756 1.00 92.00 190 ARG A C 1
ATOM 1537 O O . ARG A 1 190 ? 3.112 6.414 -7.912 1.00 92.00 190 ARG A O 1
ATOM 1544 N N . ARG A 1 191 ? 4.198 6.552 -5.950 1.00 89.38 191 ARG A N 1
ATOM 1545 C CA . ARG A 1 191 ? 5.274 5.618 -6.333 1.00 89.38 191 ARG A CA 1
ATOM 1546 C C . ARG A 1 191 ? 4.727 4.210 -6.534 1.00 89.38 191 ARG A C 1
ATOM 1548 O O . ARG A 1 191 ? 5.041 3.595 -7.549 1.00 89.38 191 ARG A O 1
ATOM 1555 N N . TRP A 1 192 ? 3.872 3.751 -5.621 1.00 90.56 192 TRP A N 1
ATOM 1556 C CA . TRP A 1 192 ? 3.226 2.449 -5.715 1.00 90.56 192 TRP A CA 1
ATOM 1557 C C . TRP A 1 192 ? 2.416 2.313 -7.004 1.00 90.56 192 TRP A C 1
ATOM 1559 O O . TRP A 1 192 ? 2.679 1.400 -7.781 1.00 90.56 192 TRP A O 1
ATOM 1569 N N . CYS A 1 193 ? 1.500 3.239 -7.298 1.00 90.38 193 CYS A N 1
ATOM 1570 C CA . CYS A 1 193 ? 0.677 3.180 -8.513 1.00 90.38 193 CYS A CA 1
ATOM 1571 C C . CYS A 1 193 ? 1.512 3.214 -9.808 1.00 90.38 193 CYS A C 1
ATOM 1573 O O . CYS A 1 193 ? 1.157 2.583 -10.794 1.00 90.38 193 CYS A O 1
ATOM 1575 N N . ASN A 1 194 ? 2.663 3.898 -9.812 1.00 86.31 194 ASN A N 1
ATOM 1576 C CA . ASN A 1 194 ? 3.520 4.020 -10.999 1.00 86.31 194 ASN A CA 1
ATOM 1577 C C . ASN A 1 194 ? 4.587 2.913 -11.137 1.00 86.31 194 ASN A C 1
ATOM 1579 O O . ASN A 1 194 ? 5.416 2.986 -12.048 1.00 86.31 194 ASN A O 1
ATOM 1583 N N . ARG A 1 195 ? 4.599 1.892 -10.267 1.00 79.56 195 ARG A N 1
ATOM 1584 C CA . ARG A 1 195 ? 5.637 0.839 -10.254 1.00 79.56 195 ARG A CA 1
ATOM 1585 C C . ARG A 1 195 ? 5.733 0.059 -11.571 1.00 79.56 195 ARG A C 1
ATOM 1587 O O . ARG A 1 195 ? 6.833 -0.203 -12.055 1.00 79.56 195 ARG A O 1
ATOM 1594 N N . GLU A 1 196 ? 4.598 -0.234 -12.203 1.00 65.00 196 GLU A N 1
ATOM 1595 C CA . GLU A 1 196 ? 4.558 -0.922 -13.501 1.00 65.00 196 GLU A CA 1
ATOM 1596 C C . GLU A 1 196 ? 5.004 -0.010 -14.649 1.00 65.00 196 GLU A C 1
ATOM 1598 O O . GLU A 1 196 ? 5.735 -0.425 -15.546 1.00 65.00 196 GLU A O 1
ATOM 1603 N N . GLN A 1 197 ? 4.675 1.282 -14.590 1.00 61.41 197 GLN A N 1
ATOM 1604 C CA . GLN A 1 197 ? 5.188 2.244 -15.565 1.00 61.41 197 GLN A CA 1
ATOM 1605 C C . GLN A 1 197 ? 6.704 2.428 -15.440 1.00 61.41 197 GLN A C 1
ATOM 1607 O O . GLN A 1 197 ? 7.377 2.628 -16.449 1.00 61.41 197 GLN A O 1
ATOM 1612 N N . ALA A 1 198 ? 7.263 2.360 -14.229 1.00 59.44 198 ALA A N 1
ATOM 1613 C CA . ALA A 1 198 ? 8.701 2.473 -14.012 1.00 59.44 198 ALA A CA 1
ATOM 1614 C C . ALA A 1 198 ? 9.465 1.295 -14.637 1.00 59.44 198 ALA A C 1
ATOM 1616 O O . ALA A 1 198 ? 10.430 1.520 -15.367 1.00 59.44 198 ALA A O 1
ATOM 1617 N N . THR A 1 199 ? 9.005 0.057 -14.435 1.00 62.69 199 THR A N 1
ATOM 1618 C CA . THR A 1 199 ? 9.618 -1.130 -15.057 1.00 62.69 199 THR A CA 1
ATOM 1619 C C . THR A 1 199 ? 9.480 -1.108 -16.580 1.00 62.69 199 THR A C 1
ATOM 1621 O O . THR A 1 199 ? 10.456 -1.374 -17.283 1.00 62.69 199 THR A O 1
ATOM 1624 N N . ILE A 1 200 ? 8.327 -0.688 -17.114 1.00 63.97 200 ILE A N 1
ATOM 1625 C CA . ILE A 1 200 ? 8.125 -0.491 -18.559 1.00 63.97 200 ILE A CA 1
ATOM 1626 C C . ILE A 1 200 ? 9.063 0.592 -19.108 1.00 63.97 200 ILE A C 1
ATOM 1628 O O . ILE A 1 200 ? 9.688 0.386 -20.148 1.00 63.97 200 ILE A O 1
ATOM 1632 N N . ARG A 1 201 ? 9.217 1.731 -18.420 1.00 63.62 201 ARG A N 1
ATOM 1633 C CA . ARG A 1 201 ? 10.147 2.800 -18.824 1.00 63.62 201 ARG A CA 1
ATOM 1634 C C . ARG A 1 201 ? 11.589 2.315 -18.824 1.00 63.62 201 ARG A C 1
ATOM 1636 O O . ARG A 1 201 ? 12.286 2.548 -19.804 1.00 63.62 201 ARG A O 1
ATOM 1643 N N . ILE A 1 202 ? 12.016 1.611 -17.777 1.00 71.12 202 ILE A N 1
ATOM 1644 C CA . ILE A 1 202 ? 13.359 1.027 -17.684 1.00 71.12 202 ILE A CA 1
ATOM 1645 C C . ILE A 1 202 ? 13.582 0.044 -18.837 1.00 71.12 202 ILE A C 1
ATOM 1647 O O . ILE A 1 202 ? 14.569 0.170 -19.558 1.00 71.12 202 ILE A O 1
ATOM 1651 N N . ARG A 1 203 ? 12.633 -0.866 -19.094 1.00 70.38 203 ARG A N 1
ATOM 1652 C CA . ARG A 1 203 ? 12.691 -1.794 -20.232 1.00 70.38 203 ARG A CA 1
ATOM 1653 C C . ARG A 1 203 ? 12.795 -1.058 -21.567 1.00 70.38 203 ARG A C 1
ATOM 1655 O O . ARG A 1 203 ? 13.596 -1.448 -22.408 1.00 70.38 203 ARG A O 1
ATOM 1662 N N . ASN A 1 204 ? 12.026 0.012 -21.759 1.00 71.00 204 ASN A N 1
ATOM 1663 C CA . ASN A 1 204 ? 12.058 0.810 -22.986 1.00 71.00 204 ASN A CA 1
ATOM 1664 C C . ASN A 1 204 ? 13.388 1.561 -23.150 1.00 71.00 204 ASN A C 1
ATOM 1666 O O . ASN A 1 204 ? 13.910 1.633 -24.260 1.00 71.00 204 ASN A O 1
ATOM 1670 N N . VAL A 1 205 ? 13.969 2.074 -22.059 1.00 74.00 205 VAL A N 1
ATOM 1671 C CA . VAL A 1 205 ? 15.305 2.690 -22.060 1.00 74.00 205 VAL A CA 1
ATOM 1672 C C . VAL A 1 205 ? 16.370 1.652 -22.410 1.00 74.00 205 VAL A C 1
ATOM 1674 O O . VAL A 1 205 ? 17.154 1.890 -23.326 1.00 74.00 205 VAL A O 1
ATOM 1677 N N . PHE A 1 206 ? 16.361 0.479 -21.769 1.00 77.31 206 PHE A N 1
ATOM 1678 C CA . PHE A 1 206 ? 17.274 -0.619 -22.102 1.00 77.31 206 PHE A CA 1
ATOM 1679 C C . PHE A 1 206 ? 17.123 -1.063 -23.557 1.00 77.31 206 PHE A C 1
ATOM 1681 O O . PHE A 1 206 ? 18.122 -1.178 -24.261 1.00 77.31 206 PHE A O 1
ATOM 1688 N N . ALA A 1 207 ? 15.893 -1.240 -24.043 1.00 78.69 207 ALA A N 1
ATOM 1689 C CA . ALA A 1 207 ? 15.630 -1.579 -25.437 1.00 78.69 207 ALA A CA 1
ATOM 1690 C C . ALA A 1 207 ? 16.149 -0.494 -26.392 1.00 78.69 207 ALA A C 1
ATOM 1692 O O . ALA A 1 207 ? 16.731 -0.815 -27.425 1.00 78.69 207 ALA A O 1
ATOM 1693 N N . SER A 1 208 ? 15.990 0.789 -26.052 1.00 80.25 208 SER A N 1
ATOM 1694 C CA . SER A 1 208 ? 16.520 1.901 -26.847 1.00 80.25 208 SER A CA 1
ATOM 1695 C C . SER A 1 208 ? 18.049 1.914 -26.878 1.00 80.25 208 SER A C 1
ATOM 1697 O O . SER A 1 208 ? 18.626 2.073 -27.952 1.00 80.25 208 SER A O 1
ATOM 1699 N N . ILE A 1 209 ? 18.712 1.745 -25.730 1.00 81.00 209 ILE A N 1
ATOM 1700 C CA . ILE A 1 209 ? 20.180 1.688 -25.640 1.00 81.00 209 ILE A CA 1
ATOM 1701 C C . ILE A 1 209 ? 20.700 0.491 -26.439 1.00 81.00 209 ILE A C 1
ATOM 1703 O O . ILE A 1 209 ? 21.589 0.646 -27.272 1.00 81.00 209 ILE A O 1
ATOM 1707 N N . PHE A 1 210 ? 20.099 -0.682 -26.247 1.00 82.12 210 PHE A N 1
ATOM 1708 C CA . PHE A 1 210 ? 20.471 -1.899 -26.958 1.00 82.12 210 PHE A CA 1
ATOM 1709 C C . PHE A 1 210 ? 20.297 -1.748 -28.476 1.00 82.12 210 PHE A C 1
ATOM 1711 O O . PHE A 1 210 ? 21.224 -2.025 -29.233 1.00 82.12 210 PHE A O 1
ATOM 1718 N N . ASN A 1 211 ? 19.159 -1.213 -28.934 1.00 83.31 211 ASN A N 1
ATOM 1719 C CA . ASN A 1 211 ? 18.917 -0.928 -30.351 1.00 83.31 211 ASN A CA 1
ATOM 1720 C C . ASN A 1 211 ? 19.951 0.049 -30.939 1.00 83.31 211 ASN A C 1
ATOM 1722 O O . ASN A 1 211 ? 20.380 -0.134 -32.078 1.00 83.31 211 ASN A O 1
ATOM 1726 N N . ASN A 1 212 ? 20.375 1.060 -30.174 1.00 85.94 212 ASN A N 1
ATOM 1727 C CA . ASN A 1 212 ? 21.422 1.989 -30.600 1.00 85.94 212 ASN A CA 1
ATOM 1728 C C . ASN A 1 212 ? 22.782 1.289 -30.747 1.00 85.94 212 ASN A C 1
ATOM 1730 O O . ASN A 1 212 ? 23.479 1.536 -31.729 1.00 85.94 212 ASN A O 1
ATOM 1734 N N . ILE A 1 213 ? 23.152 0.395 -29.822 1.00 85.75 213 ILE A N 1
ATOM 1735 C CA . ILE A 1 213 ? 24.412 -0.362 -29.914 1.00 85.75 213 ILE A CA 1
ATOM 1736 C C . ILE A 1 213 ? 24.401 -1.289 -31.136 1.00 85.75 213 ILE A C 1
ATOM 1738 O O . ILE A 1 213 ? 25.346 -1.269 -31.925 1.00 85.75 213 ILE A O 1
ATOM 1742 N N . VAL A 1 214 ? 23.305 -2.028 -31.347 1.00 85.06 214 VAL A N 1
ATOM 1743 C CA . VAL A 1 214 ? 23.121 -2.894 -32.525 1.00 85.06 214 VAL A CA 1
ATOM 1744 C C . VAL A 1 214 ? 23.238 -2.077 -33.816 1.00 85.06 214 VAL A C 1
ATOM 1746 O O . VAL A 1 214 ? 23.916 -2.496 -34.752 1.00 85.06 214 VAL A O 1
ATOM 1749 N N . GLN A 1 215 ? 22.638 -0.881 -33.862 1.00 88.06 215 GLN A N 1
ATOM 1750 C CA . GLN A 1 215 ? 22.743 0.019 -35.011 1.00 88.06 215 GLN A CA 1
ATOM 1751 C C . GLN A 1 215 ? 24.185 0.472 -35.270 1.00 88.06 215 GLN A C 1
ATOM 1753 O O . GLN A 1 215 ? 24.629 0.444 -36.417 1.00 88.06 215 GLN A O 1
ATOM 1758 N N . ILE A 1 216 ? 24.907 0.907 -34.233 1.00 87.94 216 ILE A N 1
ATOM 1759 C CA . ILE A 1 216 ? 26.293 1.380 -34.361 1.00 87.94 216 ILE A CA 1
ATOM 1760 C C . ILE A 1 216 ? 27.194 0.246 -34.849 1.00 87.94 216 ILE A C 1
ATOM 1762 O O . ILE A 1 216 ? 27.927 0.447 -35.815 1.00 87.94 216 ILE A O 1
ATOM 1766 N N . ARG A 1 217 ? 27.099 -0.950 -34.247 1.00 86.56 217 ARG A N 1
ATOM 1767 C CA . ARG A 1 217 ? 27.858 -2.127 -34.698 1.00 86.56 217 ARG A CA 1
ATOM 1768 C C . ARG A 1 217 ? 27.520 -2.472 -36.145 1.00 86.56 217 ARG A C 1
ATOM 1770 O O . ARG A 1 217 ? 28.422 -2.676 -36.949 1.00 86.56 217 ARG A O 1
ATOM 1777 N N . ALA A 1 218 ? 26.239 -2.470 -36.513 1.00 87.31 218 ALA A N 1
ATOM 1778 C CA . ALA A 1 218 ? 25.829 -2.773 -37.877 1.00 87.31 218 ALA A CA 1
ATOM 1779 C C . ALA A 1 218 ? 26.392 -1.773 -38.900 1.00 87.31 218 ALA A C 1
ATOM 1781 O O . ALA A 1 218 ? 26.877 -2.164 -39.959 1.00 87.31 218 ALA A O 1
ATOM 1782 N N . TYR A 1 219 ? 26.372 -0.481 -38.569 1.00 89.44 219 TYR A N 1
ATOM 1783 C CA . TYR A 1 219 ? 26.941 0.568 -39.415 1.00 89.44 219 TYR A CA 1
ATOM 1784 C C . TYR A 1 219 ? 28.462 0.454 -39.503 1.00 89.44 219 TYR A C 1
ATOM 1786 O O . TYR A 1 219 ? 29.023 0.660 -40.576 1.00 89.44 219 TYR A O 1
ATOM 1794 N N . ALA A 1 220 ? 29.119 0.102 -38.398 1.00 89.25 220 ALA A N 1
ATOM 1795 C CA . ALA A 1 220 ? 30.555 -0.108 -38.342 1.00 89.25 220 ALA A CA 1
ATOM 1796 C C . ALA A 1 220 ? 31.002 -1.246 -39.271 1.00 89.25 220 ALA A C 1
ATOM 1798 O O . ALA A 1 220 ? 31.898 -1.051 -40.091 1.00 89.25 220 ALA A O 1
ATOM 1799 N N . LEU A 1 221 ? 30.319 -2.391 -39.204 1.00 87.44 221 LEU A N 1
ATOM 1800 C CA . LEU A 1 221 ? 30.580 -3.549 -40.060 1.00 87.44 221 LEU A CA 1
ATOM 1801 C C . LEU A 1 221 ? 30.369 -3.221 -41.544 1.00 87.44 221 LEU A C 1
ATOM 1803 O O . LEU A 1 221 ? 31.251 -3.454 -42.366 1.00 87.44 221 LEU A O 1
ATOM 1807 N N . MET A 1 222 ? 29.242 -2.591 -41.885 1.00 86.75 222 MET A N 1
ATOM 1808 C CA . MET A 1 222 ? 28.953 -2.198 -43.270 1.00 86.75 222 MET A CA 1
ATOM 1809 C C . MET A 1 222 ? 29.915 -1.134 -43.814 1.00 86.75 222 MET A C 1
ATOM 1811 O O . MET A 1 222 ? 30.116 -1.034 -45.023 1.00 86.75 222 MET A O 1
ATOM 1815 N N . ALA A 1 223 ? 30.492 -0.304 -42.944 1.00 87.94 223 ALA A N 1
ATOM 1816 C CA . ALA A 1 223 ? 31.446 0.724 -43.338 1.00 87.94 223 ALA A CA 1
ATOM 1817 C C . ALA A 1 223 ? 32.833 0.154 -43.673 1.00 87.94 223 ALA A C 1
ATOM 1819 O O . ALA A 1 223 ? 33.533 0.724 -44.517 1.00 87.94 223 ALA A O 1
ATOM 1820 N N . LEU A 1 224 ? 33.225 -0.947 -43.026 1.00 86.44 224 LEU A N 1
ATOM 1821 C CA . LEU A 1 224 ? 34.492 -1.633 -43.284 1.00 86.44 224 LEU A CA 1
ATOM 1822 C C . LEU A 1 224 ? 34.474 -2.381 -44.623 1.00 86.44 224 LEU A C 1
ATOM 1824 O O . LEU A 1 224 ? 35.483 -2.358 -45.331 1.00 86.44 224 LEU A O 1
ATOM 1828 N N . GLY A 1 225 ? 33.307 -2.896 -45.020 1.00 78.75 225 GLY A N 1
ATOM 1829 C CA . GLY A 1 225 ? 33.124 -3.654 -46.252 1.00 78.75 225 GLY A CA 1
ATOM 1830 C C . GLY A 1 225 ? 33.318 -2.893 -47.567 1.00 78.75 225 GLY A C 1
ATOM 1831 O O . GLY A 1 225 ? 33.641 -1.693 -47.647 1.00 78.75 225 GLY A O 1
ATOM 1832 N N . LYS A 1 226 ? 33.152 -3.639 -48.664 1.00 68.81 226 LYS A N 1
ATOM 1833 C CA . LYS A 1 226 ? 33.365 -3.151 -50.034 1.00 68.81 226 LYS A CA 1
ATOM 1834 C C . LYS A 1 226 ? 32.320 -2.087 -50.391 1.00 68.81 226 LYS A C 1
ATOM 1836 O O . LYS A 1 226 ? 31.187 -2.102 -49.932 1.00 68.81 226 LYS A O 1
ATOM 1841 N N . ASN A 1 227 ? 32.684 -1.132 -51.255 1.00 63.06 227 ASN A N 1
ATOM 1842 C CA . ASN A 1 227 ? 31.807 -0.014 -51.661 1.00 63.06 227 ASN A CA 1
ATOM 1843 C C . ASN A 1 227 ? 30.653 -0.439 -52.604 1.00 63.06 227 ASN A C 1
ATOM 1845 O O . ASN A 1 227 ? 30.197 0.354 -53.432 1.00 63.06 227 ASN A O 1
ATOM 1849 N N . ASN A 1 228 ? 30.184 -1.683 -52.520 1.00 63.75 228 ASN A N 1
ATOM 1850 C CA . ASN A 1 228 ? 29.162 -2.214 -53.402 1.00 63.75 228 ASN A CA 1
ATOM 1851 C C . ASN A 1 228 ? 27.769 -1.990 -52.803 1.00 63.75 228 ASN A C 1
ATOM 1853 O O . ASN A 1 228 ? 27.450 -2.472 -51.725 1.00 63.75 228 ASN A O 1
ATOM 1857 N N . LYS A 1 229 ? 26.902 -1.266 -53.518 1.00 60.19 229 LYS A N 1
ATOM 1858 C CA . LYS A 1 229 ? 25.521 -1.006 -53.070 1.00 60.19 229 LYS A CA 1
ATOM 1859 C C . LYS A 1 229 ? 24.626 -2.255 -53.069 1.00 60.19 229 LYS A C 1
ATOM 1861 O O . LYS A 1 229 ? 23.514 -2.175 -52.563 1.00 60.19 229 LYS A O 1
ATOM 1866 N N . LYS A 1 230 ? 25.071 -3.358 -53.681 1.00 60.50 230 LYS A N 1
ATOM 1867 C CA . LYS A 1 230 ? 24.302 -4.607 -53.796 1.00 60.50 230 LYS A CA 1
ATOM 1868 C C . LYS A 1 230 ? 24.501 -5.568 -52.618 1.00 60.50 230 LYS A C 1
ATOM 1870 O O . LYS A 1 230 ? 23.768 -6.544 -52.532 1.00 60.50 230 LYS A O 1
ATOM 1875 N N . GLU A 1 231 ? 25.468 -5.313 -51.739 1.00 63.66 231 GLU A N 1
ATOM 1876 C CA . GLU A 1 231 ? 25.719 -6.149 -50.561 1.00 63.66 231 GLU A CA 1
ATOM 1877 C C . GLU A 1 231 ? 24.821 -5.694 -49.406 1.00 63.66 231 GLU A C 1
ATOM 1879 O O . GLU A 1 231 ? 24.865 -4.541 -48.975 1.00 63.66 231 GLU A O 1
ATOM 1884 N N . THR A 1 232 ? 23.957 -6.596 -48.945 1.00 67.12 232 THR A N 1
ATOM 1885 C CA . THR A 1 232 ? 23.002 -6.359 -47.850 1.00 67.12 232 THR A CA 1
ATOM 1886 C C . THR A 1 232 ? 23.501 -6.880 -46.503 1.00 67.12 232 THR A C 1
ATOM 1888 O O . THR A 1 232 ? 22.866 -6.618 -45.484 1.00 67.12 232 THR A O 1
ATOM 1891 N N . LEU A 1 233 ? 24.630 -7.593 -46.495 1.00 76.88 233 LEU A N 1
ATOM 1892 C CA . LEU A 1 233 ? 25.252 -8.207 -45.325 1.00 76.88 233 LEU A CA 1
ATOM 1893 C C . LEU A 1 233 ? 26.758 -7.893 -45.310 1.00 76.88 233 LEU A C 1
ATOM 1895 O O . LEU A 1 233 ? 27.358 -7.819 -46.385 1.00 76.88 233 LEU A O 1
ATOM 1899 N N . PRO A 1 234 ? 27.369 -7.713 -44.125 1.00 77.38 234 PRO A N 1
ATOM 1900 C CA . PRO A 1 234 ? 28.811 -7.513 -44.000 1.00 77.38 234 PRO A CA 1
ATOM 1901 C C . PRO A 1 234 ? 29.597 -8.797 -44.310 1.00 77.38 234 PRO A C 1
ATOM 1903 O O . PRO A 1 234 ? 29.098 -9.904 -44.092 1.00 77.38 234 PRO A O 1
ATOM 1906 N N . ASP A 1 235 ? 30.840 -8.656 -44.781 1.00 80.00 235 ASP A N 1
ATOM 1907 C CA . ASP A 1 235 ? 31.732 -9.796 -45.010 1.00 80.00 235 ASP A CA 1
ATOM 1908 C C . ASP A 1 235 ? 32.196 -10.385 -43.663 1.00 80.00 235 ASP A C 1
ATOM 1910 O O . ASP A 1 235 ? 32.462 -9.665 -42.696 1.00 80.00 235 ASP A O 1
ATOM 1914 N N . ILE A 1 236 ? 32.352 -11.709 -43.605 1.00 78.88 236 ILE A N 1
ATOM 1915 C CA . ILE A 1 236 ? 32.911 -12.431 -42.453 1.00 78.88 236 ILE A CA 1
ATOM 1916 C C . ILE A 1 236 ? 34.295 -11.876 -42.087 1.00 78.88 236 ILE A C 1
ATOM 1918 O O . ILE A 1 236 ? 34.651 -11.830 -40.906 1.00 78.88 236 ILE A O 1
ATOM 1922 N N . TYR A 1 237 ? 35.076 -11.436 -43.077 1.00 81.12 237 TYR A N 1
ATOM 1923 C CA . TYR A 1 237 ? 36.382 -10.825 -42.831 1.00 81.12 237 TYR A CA 1
ATOM 1924 C C . TYR A 1 237 ? 36.279 -9.468 -42.120 1.00 81.12 237 TYR A C 1
ATOM 1926 O O . TYR A 1 237 ? 37.082 -9.205 -41.225 1.00 81.12 237 TYR A O 1
ATOM 1934 N N . ASP A 1 238 ? 35.273 -8.650 -42.437 1.00 81.25 238 ASP A N 1
ATOM 1935 C CA . ASP A 1 238 ? 35.048 -7.352 -41.785 1.00 81.25 238 ASP A CA 1
ATOM 1936 C C . ASP A 1 238 ? 34.592 -7.528 -40.332 1.00 81.25 238 ASP A C 1
ATOM 1938 O O . ASP A 1 238 ? 35.033 -6.799 -39.440 1.00 81.25 238 ASP A O 1
ATOM 1942 N N . VAL A 1 239 ? 33.758 -8.547 -40.085 1.00 82.81 239 VAL A N 1
ATOM 1943 C CA . VAL A 1 239 ? 33.339 -8.948 -38.735 1.00 82.81 239 VAL A CA 1
ATOM 1944 C C . VAL A 1 239 ? 34.553 -9.337 -37.903 1.00 82.81 239 VAL A C 1
ATOM 1946 O O . VAL A 1 239 ? 34.771 -8.768 -36.837 1.00 82.81 239 VAL A O 1
ATOM 1949 N N . ARG A 1 240 ? 35.396 -10.244 -38.410 1.00 84.56 240 ARG A N 1
ATOM 1950 C CA . ARG A 1 240 ? 36.616 -10.674 -37.705 1.00 84.56 240 ARG A CA 1
ATOM 1951 C C . ARG A 1 240 ? 37.583 -9.524 -37.457 1.00 84.56 240 ARG A C 1
ATOM 1953 O O . ARG A 1 240 ? 38.211 -9.488 -36.405 1.00 84.56 240 ARG A O 1
ATOM 1960 N N . LEU A 1 241 ? 37.702 -8.600 -38.406 1.00 86.50 241 LEU A N 1
ATOM 1961 C CA . LEU A 1 241 ? 38.610 -7.468 -38.294 1.00 86.50 241 LEU A CA 1
ATOM 1962 C C . LEU A 1 241 ? 38.212 -6.541 -37.138 1.00 86.50 241 LEU A C 1
ATOM 1964 O O . LEU A 1 241 ? 39.062 -6.213 -36.307 1.00 86.50 241 LEU A O 1
ATOM 1968 N N . LEU A 1 242 ? 36.937 -6.146 -37.068 1.00 87.50 242 LEU A N 1
ATOM 1969 C CA . LEU A 1 242 ? 36.432 -5.242 -36.033 1.00 87.50 242 LEU A CA 1
ATOM 1970 C C . LEU A 1 242 ? 36.315 -5.928 -34.671 1.00 87.50 242 LEU A C 1
ATOM 1972 O O . LEU A 1 242 ? 36.871 -5.439 -33.687 1.00 87.50 242 LEU A O 1
ATOM 1976 N N . ASP A 1 243 ? 35.609 -7.058 -34.622 1.00 86.81 243 ASP A N 1
ATOM 1977 C CA . ASP A 1 243 ? 35.331 -7.774 -33.377 1.00 86.81 243 ASP A CA 1
ATOM 1978 C C . ASP A 1 243 ? 36.633 -8.331 -32.780 1.00 86.81 243 ASP A C 1
ATOM 1980 O O . ASP A 1 243 ? 36.877 -8.200 -31.580 1.00 86.81 243 ASP A O 1
ATOM 1984 N N . GLY A 1 244 ? 37.536 -8.835 -33.629 1.00 86.88 244 GLY A N 1
ATOM 1985 C CA . GLY A 1 244 ? 38.877 -9.251 -33.225 1.00 86.88 244 GLY A CA 1
ATOM 1986 C C . GLY A 1 244 ? 39.696 -8.103 -32.639 1.00 86.88 244 GLY A C 1
ATOM 1987 O O . GLY A 1 244 ? 40.266 -8.256 -31.565 1.00 86.88 244 GLY A O 1
ATOM 1988 N N . GLY A 1 245 ? 39.705 -6.927 -33.275 1.00 88.19 245 GLY A N 1
ATOM 1989 C CA . GLY A 1 245 ? 40.450 -5.769 -32.769 1.00 88.19 245 GLY A CA 1
ATOM 1990 C C . GLY A 1 245 ? 39.966 -5.306 -31.390 1.00 88.19 245 GLY A C 1
ATOM 1991 O O . GLY A 1 245 ? 40.780 -5.017 -30.512 1.00 88.19 245 GLY A O 1
ATOM 1992 N N . ILE A 1 246 ? 38.645 -5.284 -31.175 1.00 89.31 246 ILE A N 1
ATOM 1993 C CA . ILE A 1 246 ? 38.030 -4.901 -29.894 1.00 89.31 246 ILE A CA 1
ATOM 1994 C C . ILE A 1 246 ? 38.370 -5.917 -28.800 1.00 89.31 246 ILE A C 1
ATOM 1996 O O . ILE A 1 246 ? 38.830 -5.528 -27.726 1.00 89.31 246 ILE A O 1
ATOM 2000 N N . VAL A 1 247 ? 38.165 -7.210 -29.068 1.00 90.81 247 VAL A N 1
ATOM 2001 C CA . VAL A 1 247 ? 38.419 -8.276 -28.089 1.00 90.81 247 VAL A CA 1
ATOM 2002 C C . VAL A 1 247 ? 39.896 -8.339 -27.724 1.00 90.81 247 VAL A C 1
ATOM 2004 O O . VAL A 1 247 ? 40.220 -8.382 -26.541 1.00 90.81 247 VAL A O 1
ATOM 2007 N N . MET A 1 248 ? 40.791 -8.281 -28.713 1.00 88.88 248 MET A N 1
ATOM 2008 C CA . MET A 1 248 ? 42.236 -8.315 -28.477 1.00 88.88 248 MET A CA 1
ATOM 2009 C C . MET A 1 248 ? 42.682 -7.130 -27.626 1.00 88.88 248 MET A C 1
ATOM 2011 O O . MET A 1 248 ? 43.389 -7.329 -26.644 1.00 88.88 248 MET A O 1
ATOM 2015 N N . THR A 1 249 ? 42.190 -5.928 -27.934 1.00 90.88 249 THR A N 1
ATOM 2016 C CA . THR A 1 249 ? 42.485 -4.726 -27.145 1.00 90.88 249 THR A CA 1
ATOM 2017 C C . THR A 1 249 ? 42.046 -4.898 -25.690 1.00 90.88 249 THR A C 1
ATOM 2019 O O . THR A 1 249 ? 42.847 -4.714 -24.781 1.00 90.88 249 THR A O 1
ATOM 2022 N N . LEU A 1 250 ? 40.791 -5.297 -25.456 1.00 90.00 250 LEU A N 1
ATOM 2023 C CA . LEU A 1 250 ? 40.241 -5.442 -24.104 1.00 90.00 250 LEU A CA 1
ATOM 2024 C C . LEU A 1 250 ? 40.949 -6.541 -23.307 1.00 90.00 250 LEU A C 1
ATOM 2026 O O . LEU A 1 250 ? 41.331 -6.324 -22.158 1.00 90.00 250 LEU A O 1
ATOM 2030 N N . CYS A 1 251 ? 41.140 -7.716 -23.909 1.00 90.44 251 CYS A N 1
ATOM 2031 C CA . CYS A 1 251 ? 41.795 -8.837 -23.249 1.00 90.44 251 CYS A CA 1
ATOM 2032 C C . CYS A 1 251 ? 43.263 -8.527 -22.946 1.00 90.44 251 CYS A C 1
ATOM 2034 O O . CYS A 1 251 ? 43.710 -8.805 -21.837 1.00 90.44 251 CYS A O 1
ATOM 2036 N N . PHE A 1 252 ? 44.003 -7.915 -23.874 1.00 89.56 252 PHE A N 1
ATOM 2037 C CA . PHE A 1 252 ? 45.402 -7.561 -23.637 1.00 89.56 252 PHE A CA 1
ATOM 2038 C C . PHE A 1 252 ? 45.553 -6.471 -22.588 1.00 89.56 252 PHE A C 1
ATOM 2040 O O . PHE A 1 252 ? 46.376 -6.635 -21.695 1.00 89.56 252 PHE A O 1
ATOM 2047 N N . SER A 1 253 ? 44.711 -5.436 -22.589 1.00 89.06 253 SER A N 1
ATOM 2048 C CA . SER A 1 253 ? 44.719 -4.452 -21.504 1.00 89.06 253 SER A CA 1
ATOM 2049 C C . SER A 1 253 ? 44.492 -5.104 -20.134 1.00 89.06 253 SER A C 1
ATOM 2051 O O . SER A 1 253 ? 45.189 -4.793 -19.177 1.00 89.06 253 SER A O 1
ATOM 2053 N N . ILE A 1 254 ? 43.553 -6.046 -20.018 1.00 89.81 254 ILE A N 1
ATOM 2054 C CA . ILE A 1 254 ? 43.268 -6.708 -18.736 1.00 89.81 254 ILE A CA 1
ATOM 2055 C C . ILE A 1 254 ? 44.407 -7.655 -18.311 1.00 89.81 254 ILE A C 1
ATOM 2057 O O . ILE A 1 254 ? 44.705 -7.780 -17.121 1.00 89.81 254 ILE A O 1
ATOM 2061 N N . ILE A 1 255 ? 45.036 -8.340 -19.265 1.00 88.75 255 ILE A N 1
ATOM 2062 C CA . ILE A 1 255 ? 46.098 -9.314 -18.987 1.00 88.75 255 ILE A CA 1
ATOM 2063 C C . ILE A 1 255 ? 47.419 -8.615 -18.660 1.00 88.75 255 ILE A C 1
ATOM 2065 O O . ILE A 1 255 ? 48.047 -8.965 -17.665 1.00 88.75 255 ILE A O 1
ATOM 2069 N N . PHE A 1 256 ? 47.836 -7.651 -19.477 1.00 85.88 256 PHE A N 1
ATOM 2070 C CA . PHE A 1 256 ? 49.162 -7.039 -19.375 1.00 85.88 256 PHE A CA 1
ATOM 2071 C C . PHE A 1 256 ? 49.183 -5.837 -18.427 1.00 85.88 256 PHE A C 1
ATOM 2073 O O . PHE A 1 256 ? 50.091 -5.753 -17.612 1.00 85.88 256 PHE A O 1
ATOM 2080 N N . ILE A 1 257 ? 48.132 -5.006 -18.402 1.00 86.06 257 ILE A N 1
ATOM 2081 C CA . ILE A 1 257 ? 48.084 -3.835 -17.507 1.00 86.06 257 ILE A CA 1
ATOM 2082 C C . ILE A 1 257 ? 47.578 -4.233 -16.113 1.00 86.06 257 ILE A C 1
ATOM 2084 O O . ILE A 1 257 ? 48.070 -3.756 -15.093 1.00 86.06 257 ILE A O 1
ATOM 2088 N N . TRP A 1 258 ? 46.524 -5.057 -16.043 1.00 86.44 258 TRP A N 1
ATOM 2089 C CA . TRP A 1 258 ? 45.841 -5.371 -14.773 1.00 86.44 258 TRP A CA 1
ATOM 2090 C C . TRP A 1 258 ? 46.226 -6.729 -14.184 1.00 86.44 258 TRP A C 1
ATOM 2092 O O . TRP A 1 258 ? 45.765 -7.063 -13.090 1.00 86.44 258 TRP A O 1
ATOM 2102 N N . HIS A 1 259 ? 47.031 -7.520 -14.899 1.00 87.56 259 HIS A N 1
ATOM 2103 C CA . HIS A 1 259 ? 47.488 -8.850 -14.485 1.00 87.56 259 HIS A CA 1
ATOM 2104 C C . HIS A 1 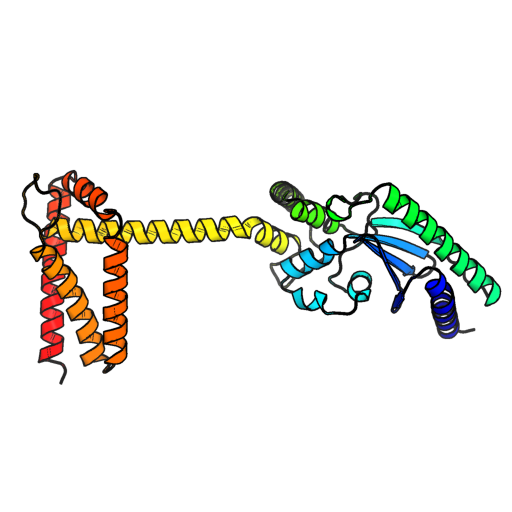259 ? 46.359 -9.775 -13.997 1.00 87.56 259 HIS A C 1
ATOM 2106 O O . HIS A 1 259 ? 46.553 -10.616 -13.119 1.00 87.56 259 HIS A O 1
ATOM 2112 N N . ASN A 1 260 ? 45.154 -9.632 -14.566 1.00 90.00 260 ASN A N 1
ATOM 2113 C CA . ASN A 1 260 ? 43.966 -10.353 -14.114 1.00 90.00 260 ASN A CA 1
ATOM 2114 C C . ASN A 1 260 ? 43.424 -11.285 -15.199 1.00 90.00 260 ASN A C 1
ATOM 2116 O O . ASN A 1 260 ? 42.483 -10.977 -15.933 1.00 90.00 260 ASN A O 1
ATOM 2120 N N . PHE A 1 261 ? 44.010 -12.477 -15.265 1.00 88.19 261 PHE A N 1
ATOM 2121 C CA . PHE A 1 261 ? 43.653 -13.482 -16.263 1.00 88.19 261 PHE A CA 1
ATOM 2122 C C . PHE A 1 261 ? 42.190 -13.939 -16.155 1.00 88.19 261 PHE A C 1
ATOM 2124 O O . PHE A 1 261 ? 41.511 -14.119 -17.165 1.00 88.19 261 PHE A O 1
ATOM 2131 N N . THR A 1 262 ? 41.665 -14.066 -14.935 1.00 90.19 262 THR A N 1
ATOM 2132 C CA . THR A 1 262 ? 40.266 -14.452 -14.697 1.00 90.19 262 THR A CA 1
ATOM 2133 C C . THR A 1 262 ? 39.298 -13.417 -15.269 1.00 90.19 262 THR A C 1
ATOM 2135 O O . THR A 1 262 ? 38.329 -13.776 -15.938 1.00 90.19 262 THR A O 1
ATOM 2138 N N . LEU A 1 263 ? 39.573 -12.126 -15.064 1.00 89.44 263 LEU A N 1
ATOM 2139 C CA . LEU A 1 263 ? 38.747 -11.045 -15.597 1.00 89.44 263 LEU A CA 1
ATOM 2140 C C . LEU A 1 263 ? 38.772 -11.002 -17.131 1.00 89.44 263 LEU A C 1
ATOM 2142 O O . LEU A 1 263 ? 37.747 -10.698 -17.743 1.00 89.44 263 LEU A O 1
ATOM 2146 N N . ALA A 1 264 ? 39.895 -11.358 -17.761 1.00 90.50 264 ALA A N 1
ATOM 2147 C CA . ALA A 1 264 ? 39.980 -11.452 -19.216 1.00 90.50 264 ALA A CA 1
ATOM 2148 C C . ALA A 1 264 ? 39.045 -12.542 -19.770 1.00 90.50 264 ALA A C 1
ATOM 2150 O O . ALA A 1 264 ? 38.306 -12.284 -20.720 1.00 90.50 264 ALA A O 1
ATOM 2151 N N . TRP A 1 265 ? 38.995 -13.720 -19.134 1.00 89.19 265 TRP A N 1
ATOM 2152 C CA . TRP A 1 265 ? 38.067 -14.793 -19.519 1.00 89.19 265 TRP A CA 1
ATOM 2153 C C . TRP A 1 265 ? 36.603 -14.431 -19.289 1.00 89.19 265 TRP A C 1
ATOM 2155 O O . TRP A 1 265 ? 35.767 -14.701 -20.150 1.00 89.19 265 TRP A O 1
ATOM 2165 N N . ILE A 1 266 ? 36.290 -13.782 -18.162 1.00 89.88 266 ILE A N 1
ATOM 2166 C CA . ILE A 1 266 ? 34.938 -13.271 -17.896 1.00 89.88 266 ILE A CA 1
ATOM 2167 C C . ILE A 1 266 ? 34.537 -12.267 -18.983 1.00 89.88 266 ILE A C 1
ATOM 2169 O O . ILE A 1 266 ? 33.441 -12.357 -19.532 1.00 89.88 266 ILE A O 1
ATOM 2173 N N . THR A 1 267 ? 35.434 -11.348 -19.342 1.00 89.31 267 THR A N 1
ATOM 2174 C CA . THR A 1 267 ? 35.189 -10.333 -20.377 1.00 89.31 267 THR A CA 1
ATOM 2175 C C . THR A 1 267 ? 34.963 -10.971 -21.746 1.00 89.31 267 THR A C 1
ATOM 2177 O O . THR A 1 267 ? 34.022 -10.600 -22.447 1.00 89.31 267 THR A O 1
ATOM 2180 N N . LEU A 1 268 ? 35.765 -11.979 -22.102 1.00 90.69 268 LEU A N 1
ATOM 2181 C CA . LEU A 1 268 ? 35.602 -12.741 -23.337 1.00 90.69 268 LEU A CA 1
ATOM 2182 C C . LEU A 1 268 ? 34.245 -13.464 -23.378 1.00 90.69 268 LEU A C 1
ATOM 2184 O O . LEU A 1 268 ? 33.531 -13.383 -24.376 1.00 90.69 268 LEU A O 1
ATOM 2188 N N . ALA A 1 269 ? 33.854 -14.126 -22.285 1.00 89.44 269 ALA A N 1
ATOM 2189 C CA . ALA A 1 269 ? 32.567 -14.813 -22.187 1.00 89.44 269 ALA A CA 1
ATOM 2190 C C . ALA A 1 269 ? 31.381 -13.839 -22.304 1.00 89.44 269 ALA A C 1
ATOM 2192 O O . ALA A 1 269 ? 30.448 -14.091 -23.067 1.00 89.44 269 ALA A O 1
ATOM 2193 N N . VAL A 1 270 ? 31.438 -12.696 -21.607 1.00 88.69 270 VAL A N 1
ATOM 2194 C CA . VAL A 1 270 ? 30.425 -11.631 -21.702 1.00 88.69 270 VAL A CA 1
ATOM 2195 C C . VAL A 1 270 ? 30.337 -11.089 -23.127 1.00 88.69 270 VAL A C 1
ATOM 2197 O O . VAL A 1 270 ? 29.232 -10.885 -23.629 1.00 88.69 270 VAL A O 1
ATOM 2200 N N . TYR A 1 271 ? 31.472 -10.905 -23.803 1.00 88.25 271 TYR A N 1
ATOM 2201 C CA . TYR A 1 271 ? 31.505 -10.452 -25.189 1.00 88.25 271 TYR A CA 1
ATOM 2202 C C . TYR A 1 271 ? 30.821 -11.444 -26.139 1.00 88.25 271 TYR A C 1
ATOM 2204 O O . TYR A 1 271 ? 29.976 -11.037 -26.935 1.00 88.25 271 TYR A O 1
ATOM 2212 N N . PHE A 1 272 ? 31.111 -12.745 -26.027 1.00 84.81 272 PHE A N 1
ATOM 2213 C CA . PHE A 1 272 ? 30.456 -13.766 -26.853 1.00 84.81 272 PHE A CA 1
ATOM 2214 C C . PHE A 1 272 ? 28.946 -13.822 -26.624 1.00 84.81 272 PHE A C 1
ATOM 2216 O O . PHE A 1 272 ? 28.185 -13.873 -27.590 1.00 84.81 272 PHE A O 1
ATOM 2223 N N . ILE A 1 273 ? 28.506 -13.757 -25.364 1.00 84.81 273 ILE A N 1
ATOM 2224 C CA . ILE A 1 273 ? 27.082 -13.678 -25.021 1.00 84.81 273 ILE A CA 1
ATOM 2225 C C . ILE A 1 273 ? 26.464 -12.428 -25.661 1.00 84.81 273 ILE A C 1
ATOM 2227 O O . ILE A 1 273 ? 25.406 -12.503 -26.281 1.00 84.81 273 ILE A O 1
ATOM 2231 N N . PHE A 1 274 ? 27.138 -11.282 -25.567 1.00 82.38 274 PHE A N 1
ATOM 2232 C CA . PHE A 1 274 ? 26.660 -10.023 -26.130 1.00 82.38 274 PHE A CA 1
ATOM 2233 C C . PHE A 1 274 ? 26.525 -10.070 -27.660 1.00 82.38 274 PHE A C 1
ATOM 2235 O O . PHE A 1 274 ? 25.483 -9.684 -28.189 1.00 82.38 274 PHE A O 1
ATOM 2242 N N . VAL A 1 275 ? 27.533 -10.586 -28.373 1.00 78.94 275 VAL A N 1
AT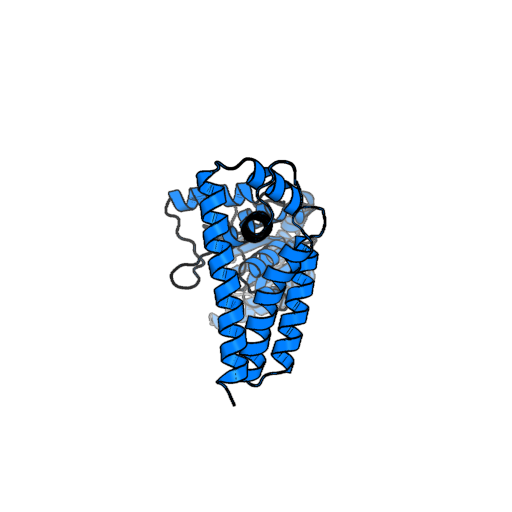OM 2243 C CA . VAL A 1 275 ? 27.488 -10.773 -29.834 1.00 78.94 275 VAL A CA 1
ATOM 2244 C C . VAL A 1 275 ? 26.367 -11.728 -30.230 1.00 78.94 275 VAL A C 1
ATOM 2246 O O . VAL A 1 275 ? 25.576 -11.400 -31.113 1.00 78.94 275 VAL A O 1
ATOM 2249 N N . TRP A 1 276 ? 26.225 -12.846 -29.514 1.00 78.44 276 TRP A N 1
ATOM 2250 C CA . TRP A 1 276 ? 25.131 -13.789 -29.727 1.00 78.44 276 TRP A CA 1
ATOM 2251 C C . TRP A 1 276 ? 23.760 -13.111 -29.611 1.00 78.44 276 TRP A C 1
ATOM 2253 O O . TRP A 1 276 ? 22.927 -13.256 -30.499 1.00 78.44 276 TRP A O 1
ATOM 2263 N N . PHE A 1 277 ? 23.529 -12.316 -28.560 1.00 74.81 277 PHE A N 1
ATOM 2264 C CA . PHE A 1 277 ? 22.268 -11.586 -28.370 1.00 74.81 277 PHE A CA 1
ATOM 2265 C C . PHE A 1 277 ? 22.017 -10.492 -29.417 1.00 74.81 277 PHE A C 1
ATOM 2267 O O . PHE A 1 277 ? 20.858 -10.181 -29.697 1.00 74.81 277 PHE A O 1
ATOM 2274 N N . MET A 1 278 ? 23.064 -9.880 -29.977 1.00 71.19 278 MET A N 1
ATOM 2275 C CA . MET A 1 278 ? 22.925 -8.877 -31.040 1.00 71.19 278 MET A CA 1
ATOM 2276 C C . MET A 1 278 ? 22.543 -9.494 -32.389 1.00 71.19 278 MET A C 1
ATOM 2278 O O . MET A 1 278 ? 21.789 -8.869 -33.138 1.00 71.19 278 MET A O 1
ATOM 2282 N N . ASP A 1 279 ? 23.056 -10.690 -32.682 1.00 66.25 279 ASP A N 1
ATOM 2283 C CA . ASP A 1 279 ? 22.855 -11.376 -33.963 1.00 66.25 279 ASP A CA 1
ATOM 2284 C C . ASP A 1 279 ? 21.671 -12.376 -33.932 1.00 66.25 279 ASP A C 1
ATOM 2286 O O . ASP A 1 279 ? 21.222 -12.845 -34.979 1.00 66.25 279 ASP A O 1
ATOM 2290 N N . PHE A 1 280 ? 21.083 -12.639 -32.756 1.00 52.69 280 PHE A N 1
ATOM 2291 C CA . PHE A 1 280 ? 19.818 -13.371 -32.605 1.00 52.69 280 PHE A CA 1
ATOM 2292 C C . PHE A 1 280 ? 18.645 -12.588 -33.247 1.00 52.69 280 PHE A C 1
ATOM 2294 O O . PHE A 1 280 ? 18.501 -11.381 -33.040 1.00 52.69 280 PHE A O 1
ATOM 2301 N N . GLU A 1 281 ? 17.783 -13.275 -34.012 1.00 53.81 281 GLU A N 1
ATOM 2302 C CA . GLU A 1 281 ? 16.593 -12.736 -34.721 1.00 53.81 281 GLU A CA 1
ATOM 2303 C C . GLU A 1 281 ? 16.838 -11.773 -35.912 1.00 53.81 281 GLU A C 1
ATOM 2305 O O . GLU A 1 281 ? 15.961 -10.966 -36.223 1.00 53.81 281 GLU A O 1
ATOM 2310 N N . ASN A 1 282 ? 17.989 -11.804 -36.601 1.00 63.62 282 ASN A N 1
ATOM 2311 C CA . ASN A 1 282 ? 18.273 -10.907 -37.747 1.00 63.62 282 ASN A CA 1
ATOM 2312 C C . ASN A 1 282 ? 18.078 -9.401 -37.429 1.00 63.62 282 ASN A C 1
ATOM 2314 O O . ASN A 1 282 ? 17.850 -8.571 -38.313 1.00 63.62 282 ASN A O 1
ATOM 2318 N N . ARG A 1 283 ? 18.175 -8.993 -36.155 1.00 68.75 283 ARG A N 1
ATOM 2319 C CA . ARG A 1 283 ? 17.905 -7.604 -35.726 1.00 68.75 283 ARG A CA 1
ATOM 2320 C C . ARG A 1 283 ? 18.872 -6.585 -36.322 1.00 68.75 283 ARG A C 1
ATOM 2322 O O . ARG A 1 283 ? 18.521 -5.410 -36.446 1.00 68.75 283 ARG A O 1
ATOM 2329 N N . SER A 1 284 ? 20.075 -7.020 -36.677 1.00 75.94 284 SER A N 1
ATOM 2330 C CA . SER A 1 284 ? 21.096 -6.224 -37.356 1.00 75.94 284 SER A CA 1
ATOM 2331 C C . SER A 1 284 ? 20.779 -5.992 -38.843 1.00 75.94 284 SER A C 1
ATOM 2333 O O . SER A 1 284 ? 21.127 -4.935 -39.375 1.00 75.94 284 SER A O 1
ATOM 2335 N N . GLU A 1 285 ? 20.011 -6.883 -39.483 1.00 80.00 285 GLU A N 1
ATOM 2336 C CA . GLU A 1 285 ? 19.686 -6.855 -40.919 1.00 80.00 285 GLU A CA 1
ATOM 2337 C C . GLU A 1 285 ? 18.989 -5.558 -41.341 1.00 80.00 285 GLU A C 1
ATOM 2339 O O . GLU A 1 285 ? 19.396 -4.883 -42.292 1.00 80.00 285 GLU A O 1
ATOM 2344 N N . ARG A 1 286 ? 18.001 -5.118 -40.552 1.00 82.81 286 ARG A N 1
ATOM 2345 C CA . ARG A 1 286 ? 17.300 -3.845 -40.790 1.00 82.81 286 ARG A CA 1
ATOM 2346 C C . ARG A 1 286 ? 18.252 -2.644 -40.796 1.00 82.81 286 ARG A C 1
ATOM 2348 O O . ARG A 1 286 ? 18.016 -1.667 -41.508 1.00 82.81 286 ARG A O 1
ATOM 2355 N N . TYR A 1 287 ? 19.321 -2.693 -39.999 1.00 85.06 287 TYR A N 1
ATOM 2356 C CA . TYR A 1 287 ? 20.301 -1.616 -39.918 1.00 85.06 287 TYR A CA 1
ATOM 2357 C C . TYR A 1 287 ? 21.320 -1.687 -41.056 1.00 85.06 287 TYR A C 1
ATOM 2359 O O . TYR A 1 287 ? 21.730 -0.631 -41.532 1.00 85.06 287 TYR A O 1
ATOM 2367 N N . TYR A 1 288 ? 21.656 -2.875 -41.563 1.00 85.62 288 TYR A N 1
ATOM 2368 C CA . TYR A 1 288 ? 22.461 -3.007 -42.781 1.00 85.62 288 TYR A CA 1
ATOM 2369 C C . TYR A 1 288 ? 21.759 -2.369 -43.985 1.00 85.62 288 TYR A C 1
ATOM 2371 O O . TYR A 1 288 ? 22.334 -1.515 -44.666 1.00 85.62 288 TYR A O 1
ATOM 2379 N N . ILE A 1 289 ? 20.469 -2.676 -44.171 1.00 81.88 289 ILE A N 1
ATOM 2380 C CA . ILE A 1 289 ? 19.629 -2.069 -45.216 1.00 81.88 289 ILE A CA 1
ATOM 2381 C C . ILE A 1 289 ? 19.571 -0.545 -45.036 1.00 81.88 289 ILE A C 1
ATOM 2383 O O . ILE A 1 289 ? 19.766 0.220 -45.986 1.00 81.88 289 ILE A O 1
ATOM 2387 N N . ARG A 1 290 ? 19.354 -0.075 -43.799 1.00 85.25 290 ARG A N 1
ATOM 2388 C CA . ARG A 1 290 ? 19.312 1.361 -43.487 1.00 85.25 290 ARG A CA 1
ATOM 2389 C C . ARG A 1 290 ? 20.635 2.062 -43.798 1.00 85.25 290 ARG A C 1
ATOM 2391 O O . ARG A 1 290 ? 20.603 3.177 -44.315 1.00 85.25 290 ARG A O 1
ATOM 2398 N N . PHE A 1 291 ? 21.773 1.422 -43.525 1.00 86.50 291 PHE A N 1
ATOM 2399 C CA . PHE A 1 291 ? 23.095 1.948 -43.863 1.00 86.50 291 PHE A CA 1
ATOM 2400 C C . PHE A 1 291 ? 23.293 2.060 -45.378 1.00 86.50 291 PHE A C 1
ATOM 2402 O O . PHE A 1 291 ? 23.778 3.088 -45.851 1.00 86.50 291 PHE A O 1
ATOM 2409 N N . GLY A 1 292 ? 22.872 1.051 -46.149 1.00 82.88 292 GLY A N 1
ATOM 2410 C CA . GLY A 1 292 ? 22.937 1.059 -47.616 1.00 82.88 292 GLY A CA 1
ATOM 2411 C C . GLY A 1 292 ? 22.206 2.248 -48.253 1.00 82.88 292 GLY A C 1
ATOM 2412 O O . GLY A 1 292 ? 22.687 2.814 -49.238 1.00 82.88 292 GLY A O 1
ATOM 2413 N N . ASN A 1 293 ? 21.111 2.683 -47.625 1.00 84.81 293 ASN A N 1
ATOM 2414 C CA . ASN A 1 293 ? 20.290 3.820 -48.047 1.00 84.81 293 ASN A CA 1
ATOM 2415 C C . ASN A 1 293 ? 20.827 5.197 -47.604 1.00 84.81 293 ASN A C 1
ATOM 2417 O O . ASN A 1 293 ? 20.241 6.225 -47.950 1.00 84.81 293 ASN A O 1
ATOM 2421 N N . LEU A 1 294 ? 21.927 5.264 -46.844 1.00 86.75 294 LEU A N 1
ATOM 2422 C CA . LEU A 1 294 ? 22.506 6.542 -46.419 1.00 86.75 294 LEU A CA 1
ATOM 2423 C C . LEU A 1 294 ? 23.171 7.301 -47.586 1.00 86.75 294 LEU A C 1
ATOM 2425 O O . LEU A 1 294 ? 23.761 6.690 -48.486 1.00 86.75 294 LEU A O 1
ATOM 2429 N N . PRO A 1 295 ? 23.198 8.650 -47.538 1.00 89.38 295 PRO A N 1
ATOM 2430 C CA . PRO A 1 295 ? 23.932 9.459 -48.507 1.00 89.38 295 PRO A CA 1
ATOM 2431 C C . PRO A 1 295 ? 25.410 9.060 -48.597 1.00 89.38 295 PRO A C 1
ATOM 2433 O O . PRO A 1 295 ? 26.055 8.783 -47.582 1.00 89.38 295 PRO A O 1
ATOM 2436 N N . ASN A 1 296 ? 25.986 9.109 -49.805 1.00 86.31 296 ASN A N 1
ATOM 2437 C CA . ASN A 1 296 ? 27.388 8.732 -50.053 1.00 86.31 296 ASN A CA 1
ATOM 2438 C C . ASN A 1 296 ? 28.374 9.444 -49.111 1.00 86.31 296 ASN A C 1
ATOM 2440 O O . ASN A 1 296 ? 29.287 8.813 -48.586 1.00 86.31 296 ASN A O 1
ATOM 2444 N N . LYS A 1 297 ? 28.156 10.739 -48.845 1.00 89.75 297 LYS A N 1
ATOM 2445 C CA . LYS A 1 297 ? 28.985 11.541 -47.931 1.00 89.75 297 LYS A CA 1
ATOM 2446 C C . LYS A 1 297 ? 28.980 10.990 -46.500 1.00 89.75 297 LYS A C 1
ATOM 2448 O O . LYS A 1 297 ? 30.021 10.970 -45.851 1.00 89.75 297 LYS A O 1
ATOM 2453 N N . THR A 1 298 ? 27.828 10.533 -46.012 1.00 86.94 298 THR A N 1
ATOM 2454 C CA . THR A 1 298 ? 27.680 9.967 -44.663 1.00 86.94 298 THR A CA 1
ATOM 2455 C C . THR A 1 298 ? 28.355 8.603 -44.567 1.00 86.94 298 THR A C 1
ATOM 2457 O O . THR A 1 298 ? 29.085 8.357 -43.612 1.00 86.94 298 THR A O 1
ATOM 2460 N N . ARG A 1 299 ? 28.187 7.747 -45.582 1.00 88.12 299 ARG A N 1
ATOM 2461 C CA . ARG A 1 299 ? 28.848 6.432 -45.638 1.00 88.12 299 ARG A CA 1
ATOM 2462 C C . ARG A 1 299 ? 30.370 6.556 -45.705 1.00 88.12 299 ARG A C 1
ATOM 2464 O O . ARG A 1 299 ? 31.067 5.837 -44.999 1.00 88.12 299 ARG A O 1
ATOM 2471 N N . LEU A 1 300 ? 30.884 7.515 -46.480 1.00 88.06 300 LEU A N 1
ATOM 2472 C CA . LEU A 1 300 ? 32.322 7.784 -46.563 1.00 88.06 300 LEU A CA 1
ATOM 2473 C C . LEU A 1 300 ? 32.909 8.207 -45.210 1.00 88.06 300 LEU A C 1
ATOM 2475 O O . LEU A 1 300 ? 33.982 7.740 -44.842 1.00 88.06 300 LEU A O 1
ATOM 2479 N N . ARG A 1 301 ? 32.198 9.051 -44.449 1.00 89.88 301 ARG A N 1
ATOM 2480 C CA . ARG A 1 301 ? 32.617 9.438 -43.092 1.00 89.88 301 ARG A CA 1
ATOM 2481 C C . ARG A 1 301 ? 32.699 8.232 -42.164 1.00 89.88 301 ARG A C 1
ATOM 2483 O O . ARG A 1 301 ? 33.734 8.043 -41.542 1.00 89.88 301 ARG A O 1
ATOM 2490 N N . TRP A 1 302 ? 31.654 7.403 -42.129 1.00 91.31 302 TRP A N 1
ATOM 2491 C CA . TRP A 1 302 ? 31.664 6.157 -41.356 1.00 91.31 302 TRP A CA 1
ATOM 2492 C C . TRP A 1 302 ? 32.839 5.264 -41.744 1.00 91.31 302 TRP A C 1
ATOM 2494 O O . TRP A 1 302 ? 33.548 4.786 -40.870 1.00 91.31 302 TRP A O 1
ATOM 2504 N N . LYS A 1 303 ? 33.099 5.104 -43.042 1.00 90.06 303 LYS A N 1
ATOM 2505 C CA . LYS A 1 303 ? 34.218 4.303 -43.542 1.00 90.06 303 LYS A CA 1
ATOM 2506 C C . LYS A 1 303 ? 35.566 4.816 -43.041 1.00 90.06 303 LYS A C 1
ATOM 2508 O O . LYS A 1 303 ? 36.314 4.052 -42.445 1.00 90.06 303 LYS A O 1
ATOM 2513 N N . ILE A 1 304 ? 35.855 6.103 -43.228 1.00 91.00 304 ILE A N 1
ATOM 2514 C CA . ILE A 1 304 ? 37.113 6.708 -42.766 1.00 91.00 304 ILE A CA 1
ATOM 2515 C C . ILE A 1 304 ? 37.258 6.546 -41.248 1.00 91.00 304 ILE A C 1
ATOM 2517 O O . ILE A 1 304 ? 38.287 6.066 -40.781 1.00 91.00 304 ILE A O 1
ATOM 2521 N N . SER A 1 305 ? 36.220 6.889 -40.480 1.00 90.75 305 SER A N 1
ATOM 2522 C CA . SER A 1 305 ? 36.242 6.785 -39.018 1.00 90.75 305 SER A CA 1
ATOM 2523 C C . SER A 1 305 ? 36.460 5.353 -38.532 1.00 90.75 305 SER A C 1
ATOM 2525 O O . SER A 1 305 ? 37.250 5.140 -37.617 1.00 90.75 305 SER A O 1
ATOM 2527 N N . MET A 1 306 ? 35.802 4.371 -39.150 1.00 92.50 306 MET A N 1
ATOM 2528 C CA . MET A 1 306 ? 35.926 2.972 -38.745 1.00 92.50 306 MET A CA 1
ATOM 2529 C C . MET A 1 306 ? 37.284 2.373 -39.089 1.00 92.50 306 MET A C 1
ATOM 2531 O O . MET A 1 306 ? 37.843 1.655 -38.267 1.00 92.50 306 MET A O 1
ATOM 2535 N N . TRP A 1 307 ? 37.850 2.698 -40.254 1.00 92.19 307 TRP A N 1
ATOM 2536 C CA . TRP A 1 307 ? 39.202 2.258 -40.602 1.00 92.19 307 TRP A CA 1
ATOM 2537 C C . TRP A 1 307 ? 40.257 2.861 -39.670 1.00 92.19 307 TRP A C 1
ATOM 2539 O O . TRP A 1 307 ? 41.142 2.138 -39.220 1.00 92.19 307 TRP A O 1
ATOM 2549 N N . ILE A 1 308 ? 40.132 4.146 -39.314 1.00 92.81 308 ILE A N 1
ATOM 2550 C CA . ILE A 1 308 ? 41.003 4.780 -38.311 1.00 92.81 308 ILE A CA 1
ATOM 2551 C C . ILE A 1 308 ? 40.885 4.060 -36.963 1.00 92.81 308 ILE A C 1
ATOM 2553 O O . ILE A 1 308 ? 41.905 3.738 -36.360 1.00 92.81 308 ILE A O 1
ATOM 2557 N N . LEU A 1 309 ? 39.658 3.779 -36.506 1.00 92.44 309 LEU A N 1
ATOM 2558 C CA . LEU A 1 309 ? 39.418 3.081 -35.241 1.00 92.44 309 LEU A CA 1
ATOM 2559 C C . LEU A 1 309 ? 40.064 1.692 -35.231 1.00 92.44 309 LEU A C 1
ATOM 2561 O O . LEU A 1 309 ? 40.786 1.368 -34.296 1.00 92.44 309 LEU A O 1
ATOM 2565 N N . VAL A 1 310 ? 39.828 0.885 -36.269 1.00 91.81 310 VAL A N 1
ATOM 2566 C CA . VAL A 1 310 ? 40.398 -0.464 -36.382 1.00 91.81 310 VAL A CA 1
ATOM 2567 C C . VAL A 1 310 ? 41.922 -0.403 -36.343 1.00 91.81 310 VAL A C 1
ATOM 2569 O O . VAL A 1 310 ? 42.534 -1.079 -35.523 1.00 91.81 310 VAL A O 1
ATOM 2572 N N . VAL A 1 311 ? 42.546 0.445 -37.165 1.00 92.62 311 VAL A N 1
ATOM 2573 C CA . VAL A 1 311 ? 44.010 0.590 -37.185 1.00 92.62 311 VAL A CA 1
ATOM 2574 C C . VAL A 1 311 ? 44.542 0.998 -35.808 1.00 92.62 311 VAL A C 1
ATOM 2576 O O . VAL A 1 311 ? 45.512 0.411 -35.334 1.00 92.62 311 VAL A O 1
ATOM 2579 N N . ALA A 1 312 ? 43.882 1.941 -35.131 1.00 92.25 312 ALA A N 1
ATOM 2580 C CA . ALA A 1 312 ? 44.264 2.362 -33.787 1.00 92.25 312 ALA A CA 1
ATOM 2581 C C . ALA A 1 312 ? 44.166 1.221 -32.758 1.00 92.25 312 ALA A C 1
ATOM 2583 O O . ALA A 1 312 ? 45.093 1.054 -31.969 1.00 92.25 312 ALA A O 1
ATOM 2584 N N . LEU A 1 313 ? 43.098 0.410 -32.789 1.00 91.94 313 LEU A N 1
ATOM 2585 C CA . LEU A 1 313 ? 42.926 -0.745 -31.895 1.00 91.94 313 LEU A CA 1
ATOM 2586 C C . LEU A 1 313 ? 44.065 -1.763 -32.052 1.00 91.94 313 LEU A C 1
ATOM 2588 O O . LEU A 1 313 ? 44.620 -2.227 -31.056 1.00 91.94 313 LEU A O 1
ATOM 2592 N N . TYR A 1 314 ? 44.458 -2.081 -33.289 1.00 92.00 314 TYR A N 1
ATOM 2593 C CA . TYR A 1 314 ? 45.550 -3.028 -33.540 1.00 92.00 314 TYR A CA 1
ATOM 2594 C C . TYR A 1 314 ? 46.924 -2.456 -33.181 1.00 92.00 314 TYR A C 1
ATOM 2596 O O . TYR A 1 314 ? 47.726 -3.171 -32.586 1.00 92.00 314 TYR A O 1
ATOM 2604 N N . ILE A 1 315 ? 47.195 -1.179 -33.482 1.00 92.44 315 ILE A N 1
ATOM 2605 C CA . ILE A 1 315 ? 48.441 -0.515 -33.061 1.00 92.44 315 ILE A CA 1
ATOM 2606 C C . ILE A 1 315 ? 48.546 -0.511 -31.535 1.00 92.44 315 ILE A C 1
ATOM 2608 O O . ILE A 1 315 ? 49.597 -0.840 -30.995 1.00 92.44 315 ILE A O 1
ATOM 2612 N N . TYR A 1 316 ? 47.458 -0.176 -30.842 1.00 91.44 316 TYR A N 1
ATOM 2613 C CA . TYR A 1 316 ? 47.420 -0.164 -29.384 1.00 91.44 316 TYR A CA 1
ATOM 2614 C C . TYR A 1 316 ? 47.607 -1.566 -28.791 1.00 91.44 316 TYR A C 1
ATOM 2616 O O . TYR A 1 316 ? 48.448 -1.749 -27.916 1.00 91.44 316 TYR A O 1
ATOM 2624 N N . SER A 1 317 ? 46.895 -2.568 -29.316 1.00 88.19 317 SER A N 1
ATOM 2625 C CA . SER A 1 317 ? 47.057 -3.969 -28.902 1.00 88.19 317 SER A CA 1
ATOM 2626 C C . SER A 1 317 ? 48.498 -4.449 -29.080 1.00 88.19 317 SER A C 1
ATOM 2628 O O . SER A 1 317 ? 49.046 -5.105 -28.201 1.00 88.19 317 SER A O 1
ATOM 2630 N N . PHE A 1 318 ? 49.127 -4.101 -30.207 1.00 88.44 318 PHE A N 1
ATOM 2631 C CA . PHE A 1 318 ? 50.525 -4.425 -30.475 1.00 88.44 318 PHE A CA 1
ATOM 2632 C C . PHE A 1 318 ? 51.466 -3.690 -29.516 1.00 88.44 318 PHE A C 1
ATOM 2634 O O . PHE A 1 318 ? 52.385 -4.292 -28.976 1.00 88.44 318 PHE A O 1
ATOM 2641 N N . ALA A 1 319 ? 51.220 -2.406 -29.253 1.00 88.81 319 ALA A N 1
ATOM 2642 C CA . ALA A 1 319 ? 52.030 -1.630 -28.326 1.00 88.81 319 ALA A CA 1
ATOM 2643 C C . ALA A 1 319 ? 52.003 -2.214 -26.904 1.00 88.81 319 ALA A C 1
ATOM 2645 O O . ALA A 1 319 ? 53.061 -2.320 -26.296 1.00 88.81 319 ALA A O 1
ATOM 2646 N N . ILE A 1 320 ? 50.840 -2.652 -26.407 1.00 87.75 320 ILE A N 1
ATOM 2647 C CA . ILE A 1 320 ? 50.739 -3.315 -25.096 1.00 87.75 320 ILE A CA 1
ATOM 2648 C C . ILE A 1 320 ? 51.652 -4.543 -25.036 1.00 87.75 320 ILE A C 1
ATOM 2650 O O . ILE A 1 320 ? 52.450 -4.662 -24.117 1.00 87.75 320 ILE A O 1
ATOM 2654 N N . ILE A 1 321 ? 51.591 -5.419 -26.044 1.00 83.31 321 ILE A N 1
ATOM 2655 C CA . ILE A 1 321 ? 52.390 -6.655 -26.064 1.00 83.31 321 ILE A CA 1
ATOM 2656 C C . ILE A 1 321 ? 53.900 -6.372 -26.066 1.00 83.31 321 ILE A C 1
ATOM 2658 O O . ILE A 1 321 ? 54.668 -7.144 -25.503 1.00 83.31 321 ILE A O 1
ATOM 2662 N N . PHE A 1 322 ? 54.341 -5.317 -26.757 1.00 80.75 322 PHE A N 1
ATOM 2663 C CA . PHE A 1 322 ? 55.767 -5.046 -26.970 1.00 80.75 322 PHE A CA 1
ATOM 2664 C C . PHE A 1 322 ? 56.396 -4.107 -25.937 1.00 80.75 322 PHE A C 1
ATOM 2666 O O . PHE A 1 322 ? 57.618 -4.126 -25.788 1.00 80.75 322 PHE A O 1
ATOM 2673 N N . PHE A 1 323 ? 55.605 -3.265 -25.267 1.00 74.50 323 PHE A N 1
ATOM 2674 C CA . PHE A 1 323 ? 56.115 -2.229 -24.365 1.00 74.50 323 PHE A CA 1
ATOM 2675 C C . PHE A 1 323 ? 55.741 -2.429 -22.890 1.00 74.50 323 PHE A C 1
ATOM 2677 O O . PHE A 1 323 ? 56.345 -1.759 -22.052 1.00 74.50 323 PHE A O 1
ATOM 2684 N N . GLU A 1 324 ? 54.817 -3.334 -22.551 1.00 62.28 324 GLU A N 1
ATOM 2685 C CA . GLU A 1 324 ? 54.625 -3.784 -21.166 1.00 62.28 324 GLU A CA 1
ATOM 2686 C C . GLU A 1 324 ? 55.364 -5.116 -20.929 1.00 62.28 324 GLU A C 1
ATOM 2688 O O . GLU A 1 324 ? 55.125 -6.069 -21.673 1.00 62.28 324 GLU A O 1
ATOM 2693 N N . PRO A 1 325 ? 56.302 -5.179 -19.960 1.00 55.91 325 PRO A N 1
ATOM 2694 C CA . PRO A 1 325 ? 57.100 -6.373 -19.671 1.00 55.91 325 PRO A CA 1
ATOM 2695 C C . PRO A 1 325 ? 56.342 -7.489 -18.942 1.00 55.91 325 PRO A C 1
ATOM 2697 O O . PRO A 1 325 ? 55.444 -7.182 -18.123 1.00 55.91 325 PRO A O 1
#

Sequence (325 aa):
MTDKEYNKMIADVRRSVSRKYGFRQSSYVNFKVESGYFFCLYFLTGDVRLTVKPMYADDLWWNMWDASDNKNEPLSLRGTGAYSLSGQVLSSYEITKVAAKSELIDIIEGIFQNAKDAISKFLTANPDANTFFPDESKMDHDPDRLLYLMALIHNGKEEDALAIIKEARKNKHRCIFQSGMFSDSYTYIRRWCNREQATIRIRNVFASIFNNIVQIRAYALMALGKNNKKETLPDIYDVRLLDGGIVMTLCFSIIFIWHNFTLAWITLAVYFIFVWFMDFENRSERYYIRFGNLPNKTRLRWKISMWILVVALYIYSFAIIFFEP

pLDDT: mean 87.41, std 9.37, range [47.5, 98.06]